Protein 2J8R (pdb70)

Secondary structure (DSSP, 8-state):
-EEEE--GGGHHHHHHHHHHHHHH-SSS---S---HHHHHHHHHHHHHHT--EEEEE-TT--EEEEEEEEESSSSGGGTTEEEEEEEE-TT-TTSSHHHHHHHHHHHHHHHTT--EEEEEEETT-HHHHHHHHHTT-EEEEEEEEEEEETTEEEEEEEEEEES-TT----/-EEEE--GGGHHHHHHHHHHHHHH-SSS---S---HHHHHHHHHHHHHHT--EEEEE-TT--EEEEEEEEESSSSGGGTTEEEEEEEE-GGGTTSSHHHHHHHHHHHHHHHTT--EEEEEEETT-HHHHHHHHTTT-EEEEEEEEEEEETTEEEEEEEEEEES-TT----

B-factor: mean 16.46, std 9.4, range [5.21, 46.69]

Organism: Pseudomonas aeruginosa (strain ATCC 15692 / DSM 22644 / CIP 104116 / JCM 14847 / LMG 12228 / 1C / PRS 101 / PAO1) (NCBI:txid208964)

Radius of gyration: 21.29 Å; Cα contacts (8 Å, |Δi|>4): 696; chains: 2; bounding box: 52×38×60 Å

Sequence (340 aa):
ASSIRDAGVADLPGILAIYNDAVGNTTAIWNETTPVDLANRQAWFDARARQGYPILVASSDAAGEVLGYASYGDWRPFEGFRGTVEHSSVYVRDDQRGKGLGVQLLQALIERRARAQGLHVMMVVAAIESGNAASIGLHRRRLGFEIISGQMPQVGQKFGRWLDLTFMQLNLDPTRSAPASIRDAGVADLPGILAIYNDAVGNTTAIWNETPVDLANRQAWFDARARQGYPILVASDAAGEVLGYASYGDWRPFEGFRGTVEHSSVYVRDDQRGKGLGVQLLQALIERARAQGLHVMMVAAIESGNAASIGLHRRLGFEISSGQMPQQVGQKFGRWLDLTFMQLNLDPTRSAP

CATH classification: 3.40.630.30

InterPro domains:
  IPR000182 GNAT domain [PF00583] (18-139)
  IPR000182 GNAT domain [PS51186] (3-166)
  IPR016181 Acyl-CoA N-acyltransferase [SSF55729] (5-169)

Structure (mmCIF, N/CA/C/O backbone):
data_2J8R
#
_entry.id   2J8R
#
_cell.length_a   47.637
_cell.length_b   57.197
_cell.length_c   125.180
_cell.angle_alpha   90.00
_cell.angle_beta   90.00
_cell.angle_gamma   90.00
#
_symmetry.space_group_name_H-M   'P 21 21 21'
#
loop_
_entity.id
_entity.type
_entity.pdbx_description
1 polymer 'ACETYLTRANSFERASE PA4866 FROM P. AERUGINOSA'
2 non-polymer GLYCEROL
3 non-polymer 'AZIDE ION'
4 non-polymer '(2S)-2-AMINO-4-(METHYLSULFONIMIDOYL)BUTANOIC ACID'
5 water water
#
loop_
_atom_site.group_PDB
_atom_site.id
_atom_site.type_symbol
_atom_site.label_atom_id
_atom_site.label_alt_id
_atom_site.label_comp_id
_atom_site.label_asym_id
_atom_site.label_entity_id
_atom_site.label_seq_id
_atom_site.pdbx_PDB_ins_code
_atom_site.Cartn_x
_atom_site.Cartn_y
_atom_site.Cartn_z
_atom_site.occupancy
_atom_site.B_iso_or_equiv
_atom_site.auth_seq_id
_atom_site.auth_comp_id
_atom_site.auth_asym_id
_atom_site.auth_atom_id
_atom_site.pdbx_PDB_model_num
ATOM 1 N N . ALA A 1 3 ? 26.025 3.473 24.054 1.00 28.27 3 ALA A N 1
ATOM 2 C CA . ALA A 1 3 ? 25.024 2.405 24.348 1.00 25.77 3 ALA A CA 1
ATOM 3 C C . ALA A 1 3 ? 23.650 2.744 23.805 1.00 24.42 3 ALA A C 1
ATOM 4 O O . ALA A 1 3 ? 23.286 3.918 23.639 1.00 24.80 3 ALA A O 1
ATOM 6 N N A SER A 1 4 ? 22.884 1.686 23.522 0.50 22.45 4 SER A N 1
ATOM 7 N N B SER A 1 4 ? 22.883 1.689 23.546 0.50 22.52 4 SER A N 1
ATOM 8 C CA A SER A 1 4 ? 21.514 1.812 23.010 0.50 21.94 4 SER A CA 1
ATOM 9 C CA B SER A 1 4 ? 21.519 1.827 23.034 0.50 22.05 4 SER A CA 1
ATOM 10 C C A SER A 1 4 ? 20.612 1.282 24.111 0.50 20.61 4 SER A C 1
ATOM 11 C C B SER A 1 4 ? 20.612 1.282 24.121 0.50 20.65 4 SER A C 1
ATOM 12 O O A SER A 1 4 ? 21.020 0.391 24.863 0.50 20.67 4 SER A O 1
ATOM 13 O O B SER A 1 4 ? 21.009 0.385 24.863 0.50 20.70 4 SER A O 1
ATOM 18 N N . ILE A 1 5 ? 19.415 1.847 24.219 1.00 19.54 5 ILE A N 1
ATOM 19 C CA . ILE A 1 5 ? 18.443 1.429 25.233 1.00 17.06 5 ILE A CA 1
ATOM 20 C C . ILE A 1 5 ? 17.326 0.620 24.584 1.00 16.45 5 ILE A C 1
ATOM 21 O O . ILE A 1 5 ? 16.721 1.073 23.620 1.00 17.64 5 ILE A O 1
ATOM 26 N N . ARG A 1 6 ? 17.053 -0.573 25.114 1.00 15.29 6 ARG A N 1
ATOM 27 C CA . ARG A 1 6 ? 15.995 -1.434 24.576 1.00 15.26 6 ARG A CA 1
ATOM 28 C C . ARG A 1 6 ? 15.374 -2.270 25.689 1.00 13.88 6 ARG A C 1
ATOM 29 O O . ARG A 1 6 ? 15.913 -2.338 26.807 1.00 13.02 6 ARG A O 1
ATOM 37 N N . ASP A 1 7 ? 14.241 -2.906 25.394 1.00 13.03 7 ASP A N 1
ATOM 38 C CA . ASP A 1 7 ? 13.583 -3.746 26.375 1.00 13.43 7 ASP A CA 1
ATOM 39 C C . ASP A 1 7 ? 14.434 -4.986 26.589 1.00 12.57 7 ASP A C 1
ATOM 40 O O . ASP A 1 7 ? 15.053 -5.492 25.652 1.00 11.40 7 ASP A O 1
ATOM 45 N N . ALA A 1 8 ? 14.463 -5.475 27.826 1.00 10.72 8 ALA A N 1
ATOM 46 C CA . ALA A 1 8 ? 15.251 -6.655 28.140 1.00 10.71 8 ALA A CA 1
ATOM 47 C C . ALA A 1 8 ? 14.558 -7.901 27.604 1.00 11.25 8 ALA A C 1
ATOM 48 O O . ALA A 1 8 ? 13.336 -7.933 27.451 1.00 10.30 8 ALA A O 1
ATOM 50 N N . GLY A 1 9 ? 15.364 -8.910 27.295 1.00 11.10 9 GLY A N 1
ATOM 51 C CA . GLY A 1 9 ? 14.851 -10.180 26.827 1.00 11.04 9 GLY A CA 1
ATOM 52 C C . GLY A 1 9 ? 15.432 -11.229 27.757 1.00 10.60 9 GLY A C 1
ATOM 53 O O . GLY A 1 9 ? 16.303 -10.918 28.572 1.00 9.41 9 GLY A O 1
ATOM 54 N N . VAL A 1 10 ? 14.957 -12.466 27.658 1.00 10.75 10 VAL A N 1
ATOM 55 C CA . VAL A 1 10 ? 15.465 -13.535 28.511 1.00 10.26 10 VAL A CA 1
ATOM 56 C C . VAL A 1 10 ? 16.991 -13.691 28.436 1.00 9.69 10 VAL A C 1
ATOM 57 O O . VAL A 1 10 ? 17.637 -13.966 29.446 1.00 10.02 10 VAL A O 1
ATOM 61 N N . ALA A 1 11 ? 17.566 -13.500 27.252 1.00 11.09 11 ALA A N 1
ATOM 62 C CA . ALA A 1 11 ? 19.014 -13.627 27.081 1.00 11.25 11 ALA A CA 1
ATOM 63 C C . ALA A 1 11 ? 19.799 -12.578 27.867 1.00 10.99 11 ALA A C 1
ATOM 64 O O . ALA A 1 11 ? 21.005 -12.728 28.078 1.00 11.79 11 ALA A O 1
ATOM 66 N N . ASP A 1 12 ? 19.122 -11.517 28.300 1.00 10.64 12 ASP A N 1
ATOM 67 C CA . ASP A 1 12 ? 19.776 -10.457 29.072 1.00 10.47 12 ASP A CA 1
ATOM 68 C C . ASP A 1 12 ? 19.813 -10.742 30.574 1.00 10.59 12 ASP A C 1
ATOM 69 O O . ASP A 1 12 ? 20.550 -10.088 31.317 1.00 9.89 12 ASP A O 1
ATOM 74 N N . LEU A 1 13 ? 19.027 -11.714 31.024 1.00 10.63 13 LEU A N 1
ATOM 75 C CA . LEU A 1 13 ? 18.962 -12.010 32.452 1.00 10.65 13 LEU A CA 1
ATOM 76 C C . LEU A 1 13 ? 20.283 -12.383 33.134 1.00 10.44 13 LEU A C 1
ATOM 77 O O . LEU A 1 13 ? 20.535 -11.951 34.259 1.00 9.91 13 LEU A O 1
ATOM 82 N N . PRO A 1 14 ? 21.141 -13.189 32.481 1.00 10.73 14 PRO A N 1
ATOM 83 C CA . PRO A 1 14 ? 22.398 -13.507 33.171 1.00 10.18 14 PRO A CA 1
ATOM 84 C C . PRO A 1 14 ? 23.211 -12.234 33.439 1.00 10.12 14 PRO A C 1
ATOM 85 O O . PRO A 1 14 ? 23.850 -12.096 34.484 1.00 9.36 14 PRO A O 1
ATOM 89 N N . GLY A 1 15 ? 23.176 -11.307 32.484 1.00 10.49 15 GLY A N 1
ATOM 90 C CA . GLY A 1 15 ? 23.905 -10.057 32.627 1.00 10.41 15 GLY A CA 1
ATOM 91 C C . GLY A 1 15 ? 23.300 -9.207 33.726 1.00 9.58 15 GLY A C 1
ATOM 92 O O . GLY A 1 15 ? 24.020 -8.605 34.530 1.00 10.39 15 GLY A O 1
ATOM 93 N N . ILE A 1 16 ? 21.970 -9.156 33.753 1.00 8.95 16 ILE A N 1
ATOM 94 C CA . ILE A 1 16 ? 21.245 -8.391 34.764 1.00 8.03 16 ILE A CA 1
ATOM 95 C C . ILE A 1 16 ? 21.491 -8.999 36.140 1.00 8.59 16 ILE A C 1
ATOM 96 O O . ILE A 1 16 ? 21.674 -8.279 37.121 1.00 9.36 16 ILE A O 1
ATOM 101 N N . LEU A 1 17 ? 21.506 -10.328 36.206 1.00 9.17 17 LEU A N 1
ATOM 102 C CA . LEU A 1 17 ? 21.748 -11.031 37.462 1.00 8.84 17 LEU A CA 1
ATOM 103 C C . LEU A 1 17 ? 23.107 -10.662 38.053 1.00 9.00 17 LEU A C 1
ATOM 104 O O . LEU A 1 17 ? 23.218 -10.412 39.251 1.00 9.87 17 LEU A O 1
ATOM 109 N N . ALA A 1 18 ? 24.139 -10.631 37.213 1.00 8.81 18 ALA A N 1
ATOM 110 C CA . ALA A 1 18 ? 25.482 -10.295 37.680 1.00 9.61 18 ALA A CA 1
ATOM 111 C C . ALA A 1 18 ? 25.528 -8.877 38.253 1.00 9.96 18 ALA A C 1
ATOM 112 O O . ALA A 1 18 ? 26.115 -8.645 39.315 1.00 10.26 18 ALA A O 1
ATOM 114 N N . ILE A 1 19 ? 24.914 -7.932 37.550 1.00 8.18 19 ILE A N 1
ATOM 115 C CA . ILE A 1 19 ? 24.899 -6.552 38.020 1.00 8.21 19 ILE A CA 1
ATOM 116 C C . ILE A 1 19 ? 24.156 -6.459 39.344 1.00 8.37 19 ILE A C 1
ATOM 117 O O . ILE A 1 19 ? 24.638 -5.830 40.295 1.00 9.71 19 ILE A O 1
ATOM 122 N N . TYR A 1 20 ? 22.991 -7.098 39.410 1.00 7.69 20 TYR A N 1
ATOM 123 C CA . TYR A 1 20 ? 22.189 -7.086 40.628 1.00 7.80 20 TYR A CA 1
ATOM 124 C C . TYR A 1 20 ? 22.972 -7.655 41.812 1.00 8.83 20 TYR A C 1
ATOM 125 O O . TYR A 1 20 ? 23.078 -7.021 42.862 1.00 9.24 20 TYR A O 1
ATOM 134 N N . ASN A 1 21 ? 23.521 -8.855 41.640 1.00 9.03 21 ASN A N 1
ATOM 135 C CA . ASN A 1 21 ? 24.273 -9.496 42.713 1.00 8.93 21 ASN A CA 1
ATOM 136 C C . ASN A 1 21 ? 25.518 -8.733 43.120 1.00 9.12 21 ASN A C 1
ATOM 137 O O . ASN A 1 21 ? 25.921 -8.773 44.283 1.00 10.18 21 ASN A O 1
ATOM 142 N N . ASP A 1 22 ? 26.138 -8.028 42.179 1.00 10.23 22 ASP A N 1
ATOM 143 C CA . ASP A 1 22 ? 27.310 -7.240 42.533 1.00 11.33 22 ASP A CA 1
ATOM 144 C C . ASP A 1 22 ? 26.863 -6.050 43.367 1.00 10.03 22 ASP A C 1
ATOM 145 O O . ASP A 1 22 ? 27.567 -5.641 44.300 1.00 11.55 22 ASP A O 1
ATOM 150 N N . ALA A 1 23 ? 25.683 -5.498 43.069 1.00 8.49 23 ALA A N 1
ATOM 151 C CA . ALA A 1 23 ? 25.202 -4.365 43.857 1.00 8.51 23 ALA A CA 1
ATOM 152 C C . ALA A 1 23 ? 24.857 -4.864 45.260 1.00 8.66 23 ALA A C 1
ATOM 153 O O . ALA A 1 23 ? 25.088 -4.180 46.258 1.00 9.52 23 ALA A O 1
ATOM 155 N N . VAL A 1 24 ? 24.314 -6.072 45.337 1.00 8.91 24 VAL A N 1
ATOM 156 C CA . VAL A 1 24 ? 23.956 -6.660 46.619 1.00 9.39 24 VAL A CA 1
ATOM 157 C C . VAL A 1 24 ? 25.187 -6.824 47.509 1.00 10.34 24 VAL A C 1
ATOM 158 O O . VAL A 1 24 ? 25.161 -6.498 48.698 1.00 10.19 24 VAL A O 1
ATOM 162 N N . GLY A 1 25 ? 26.278 -7.311 46.930 1.00 9.49 25 GLY A N 1
ATOM 163 C CA . GLY A 1 25 ? 27.465 -7.516 47.736 1.00 10.43 25 GLY A CA 1
ATOM 164 C C . GLY A 1 25 ? 28.380 -6.328 47.976 1.00 11.24 25 GLY A C 1
ATOM 165 O O . GLY A 1 25 ? 29.049 -6.269 49.010 1.00 12.16 25 GLY A O 1
ATOM 166 N N . ASN A 1 26 ? 28.393 -5.363 47.063 1.00 10.63 26 ASN A N 1
ATOM 167 C CA . ASN A 1 26 ? 29.327 -4.250 47.195 1.00 10.84 26 ASN A CA 1
ATOM 168 C C . ASN A 1 26 ? 28.803 -2.840 47.405 1.00 11.04 26 ASN A C 1
ATOM 169 O O . ASN A 1 26 ? 29.603 -1.925 47.610 1.00 11.96 26 ASN A O 1
ATOM 174 N N . THR A 1 27 ? 27.492 -2.640 47.358 1.00 9.46 27 THR A N 1
ATOM 175 C CA . THR A 1 27 ? 26.970 -1.281 47.496 1.00 9.76 27 THR A CA 1
ATOM 176 C C . THR A 1 27 ? 25.802 -1.152 48.457 1.00 9.60 27 THR A C 1
ATOM 177 O O . THR A 1 27 ? 25.319 -2.141 49.003 1.00 9.91 27 THR A O 1
ATOM 181 N N . THR A 1 28 ? 25.358 0.087 48.655 1.00 10.30 28 THR A N 1
ATOM 182 C CA . THR A 1 28 ? 24.210 0.372 49.508 1.00 10.77 28 THR A CA 1
ATOM 183 C C . THR A 1 28 ? 23.045 0.780 48.607 1.00 11.58 28 THR A C 1
ATOM 184 O O . THR A 1 28 ? 22.073 1.376 49.066 1.00 11.37 28 THR A O 1
ATOM 188 N N . ALA A 1 29 ? 23.150 0.458 47.321 1.00 11.95 29 ALA A N 1
ATOM 189 C CA . ALA A 1 29 ? 22.100 0.800 46.359 1.00 11.97 29 ALA A CA 1
ATOM 190 C C . ALA A 1 29 ? 20.859 -0.059 46.581 1.00 11.78 29 ALA A C 1
ATOM 191 O O . ALA A 1 29 ? 19.730 0.382 46.361 1.00 12.08 29 ALA A O 1
ATOM 193 N N . ILE A 1 30 ? 21.082 -1.294 47.012 1.00 10.39 30 ILE A N 1
ATOM 194 C CA . ILE A 1 30 ? 19.999 -2.226 47.279 1.00 10.62 30 ILE A CA 1
ATOM 195 C C . ILE A 1 30 ? 20.212 -2.754 48.701 1.00 9.64 30 ILE A C 1
ATOM 196 O O . ILE A 1 30 ? 21.293 -3.254 49.039 1.00 8.06 30 ILE A O 1
ATOM 201 N N . TRP A 1 31 ? 19.182 -2.633 49.537 1.00 8.79 31 TRP A N 1
ATOM 202 C CA . TRP A 1 31 ? 19.297 -3.057 50.924 1.00 9.18 31 TRP A CA 1
ATOM 203 C C . TRP A 1 31 ? 18.933 -4.510 51.183 1.00 11.11 31 TRP A C 1
ATOM 204 O O . TRP A 1 31 ? 18.023 -4.828 51.951 1.00 11.86 31 TRP A O 1
ATOM 215 N N . ASN A 1 32 ? 19.665 -5.379 50.495 1.00 11.49 32 ASN A N 1
ATOM 216 C CA . ASN A 1 32 ? 19.568 -6.828 50.623 1.00 12.77 32 ASN A CA 1
ATOM 217 C C . ASN A 1 32 ? 21.029 -7.262 50.684 1.00 12.50 32 ASN A C 1
ATOM 218 O O . ASN A 1 32 ? 21.890 -6.634 50.058 1.00 11.28 32 ASN A O 1
ATOM 223 N N . GLU A 1 33 ? 21.316 -8.318 51.434 1.00 12.12 33 GLU A N 1
ATOM 224 C CA . GLU A 1 33 ? 22.682 -8.807 51.531 1.00 14.03 33 GLU A CA 1
ATOM 225 C C . GLU A 1 33 ? 22.783 -10.240 51.017 1.00 14.64 33 GLU A C 1
ATOM 226 O O . GLU A 1 33 ? 23.854 -10.841 51.033 1.00 16.96 33 GLU A O 1
ATOM 232 N N A THR A 1 34 ? 21.659 -10.775 50.551 0.70 13.94 34 THR A N 1
ATOM 233 N N B THR A 1 34 ? 21.664 -10.788 50.559 0.30 14.68 34 THR A N 1
ATOM 234 C CA A THR A 1 34 ? 21.615 -12.135 50.025 0.70 14.27 34 THR A CA 1
ATOM 235 C CA B THR A 1 34 ? 21.650 -12.150 50.037 0.30 14.80 34 THR A CA 1
ATOM 236 C C A THR A 1 34 ? 21.479 -12.120 48.502 0.70 14.06 34 THR A C 1
ATOM 237 C C B THR A 1 34 ? 21.488 -12.127 48.518 0.30 14.57 34 THR A C 1
ATOM 238 O O A THR A 1 34 ? 20.538 -11.538 47.960 0.70 13.50 34 THR A O 1
ATOM 239 O O B THR A 1 34 ? 20.541 -11.542 47.992 0.30 14.31 34 THR A O 1
ATOM 246 N N . PRO A 1 35 ? 22.424 -12.757 47.790 1.00 14.07 35 PRO A N 1
ATOM 247 C CA . PRO A 1 35 ? 22.346 -12.783 46.327 1.00 14.59 35 PRO A CA 1
ATOM 248 C C . PRO A 1 35 ? 21.202 -13.689 45.866 1.00 13.99 35 PRO A C 1
ATOM 249 O O . PRO A 1 35 ? 20.761 -14.566 46.609 1.00 12.48 35 PRO A O 1
ATOM 253 N N . VAL A 1 36 ? 20.709 -13.456 44.651 1.00 13.71 36 VAL A N 1
ATOM 254 C CA . VAL A 1 36 ? 19.624 -14.262 44.100 1.00 13.21 36 VAL A CA 1
ATOM 255 C C . VAL A 1 36 ? 20.152 -15.095 42.934 1.00 12.93 36 VAL A C 1
ATOM 256 O O . VAL A 1 36 ? 21.313 -14.962 42.541 1.00 13.13 36 VAL A O 1
ATOM 260 N N . ASP A 1 37 ? 19.311 -15.969 42.402 1.00 13.27 37 ASP A N 1
ATOM 261 C CA . ASP A 1 37 ? 19.735 -16.792 41.280 1.00 13.24 37 ASP A CA 1
ATOM 262 C C . ASP A 1 37 ? 18.959 -16.429 40.016 1.00 13.10 37 ASP A C 1
ATOM 263 O O . ASP A 1 37 ? 18.039 -15.605 40.050 1.00 13.09 37 ASP A O 1
ATOM 268 N N . LEU A 1 38 ? 19.313 -17.072 38.908 1.00 11.77 38 LEU A N 1
ATOM 269 C CA . LEU A 1 38 ? 18.668 -16.765 37.643 1.00 11.46 38 LEU A CA 1
ATOM 270 C C . LEU A 1 38 ? 17.156 -16.955 37.680 1.00 12.23 38 LEU A C 1
ATOM 271 O O . LEU A 1 38 ? 16.416 -16.139 37.119 1.00 11.61 38 LEU A O 1
ATOM 276 N N . ALA A 1 39 ? 16.693 -18.009 38.352 1.00 11.61 39 ALA A N 1
ATOM 277 C CA . ALA A 1 39 ? 15.260 -18.277 38.443 1.00 11.75 39 ALA A CA 1
ATOM 278 C C . ALA A 1 39 ? 14.519 -17.098 39.066 1.00 11.89 39 ALA A C 1
ATOM 279 O O . ALA A 1 39 ? 13.415 -16.760 38.658 1.00 11.26 39 ALA A O 1
ATOM 281 N N . ASN A 1 40 ? 15.134 -16.484 40.068 1.00 11.95 40 ASN A N 1
ATOM 282 C CA . ASN A 1 40 ? 14.546 -15.339 40.740 1.00 11.82 40 ASN A CA 1
ATOM 283 C C . ASN A 1 40 ? 14.340 -14.221 39.718 1.00 10.90 40 ASN A C 1
ATOM 284 O O . ASN A 1 40 ? 13.279 -13.591 39.650 1.00 11.05 40 ASN A O 1
ATOM 289 N N . ARG A 1 41 ? 15.369 -13.978 38.908 1.00 10.34 41 ARG A N 1
ATOM 290 C CA . ARG A 1 41 ? 15.279 -12.939 37.909 1.00 9.38 41 ARG A CA 1
ATOM 291 C C . ARG A 1 41 ? 14.298 -13.274 36.794 1.00 10.72 41 ARG A C 1
ATOM 292 O O . ARG A 1 41 ? 13.636 -12.380 36.259 1.00 9.89 41 ARG A O 1
ATOM 300 N N . GLN A 1 42 ? 14.176 -14.559 36.449 1.00 10.80 42 GLN A N 1
ATOM 301 C CA . GLN A 1 42 ? 13.242 -14.956 35.403 1.00 10.78 42 GLN A CA 1
ATOM 302 C C . GLN A 1 42 ? 11.818 -14.699 35.898 1.00 11.16 42 GLN A C 1
ATOM 303 O O . GLN A 1 42 ? 10.954 -14.238 35.146 1.00 12.15 42 GLN A O 1
ATOM 309 N N . ALA A 1 43 ? 11.578 -14.991 37.173 1.00 11.04 43 ALA A N 1
ATOM 310 C CA . ALA A 1 43 ? 10.262 -14.779 37.770 1.00 11.25 43 ALA A CA 1
ATOM 311 C C . ALA A 1 43 ? 9.933 -13.284 37.766 1.00 11.09 43 ALA A C 1
ATOM 312 O O . ALA A 1 43 ? 8.817 -12.876 37.446 1.00 11.00 43 ALA A O 1
ATOM 314 N N . TRP A 1 44 ? 10.926 -12.479 38.130 1.00 10.52 44 TRP A N 1
ATOM 315 C CA . TRP A 1 44 ? 10.809 -11.022 38.163 1.00 10.53 44 TRP A CA 1
ATOM 316 C C . TRP A 1 44 ? 10.503 -10.501 36.752 1.00 10.62 44 TRP A C 1
ATOM 317 O O . TRP A 1 44 ? 9.646 -9.634 36.565 1.00 10.27 44 TRP A O 1
ATOM 328 N N . PHE A 1 45 ? 11.203 -11.054 35.766 1.00 10.37 45 PHE A N 1
ATOM 329 C CA . PHE A 1 45 ? 11.033 -10.681 34.364 1.00 10.88 45 PHE A CA 1
ATOM 330 C C . PHE A 1 45 ? 9.584 -10.879 33.914 1.00 11.25 45 PHE A C 1
ATOM 331 O O . PHE A 1 45 ? 8.972 -9.985 33.321 1.00 11.47 45 PHE A O 1
ATOM 339 N N . ASP A 1 46 ? 9.037 -12.058 34.198 1.00 11.09 46 ASP A N 1
ATOM 340 C CA . ASP A 1 46 ? 7.665 -12.361 33.812 1.00 11.52 46 ASP A CA 1
ATOM 341 C C . ASP A 1 46 ? 6.644 -11.571 34.622 1.00 11.31 46 ASP A C 1
ATOM 342 O O . ASP A 1 46 ? 5.605 -11.181 34.094 1.00 11.61 46 ASP A O 1
ATOM 347 N N . ALA A 1 47 ? 6.941 -11.338 35.898 1.00 10.37 47 ALA A N 1
ATOM 348 C CA . ALA A 1 47 ? 6.038 -10.584 36.764 1.00 10.97 47 ALA A CA 1
ATOM 349 C C . ALA A 1 47 ? 5.873 -9.139 36.278 1.00 10.89 47 ALA A C 1
ATOM 350 O O . ALA A 1 47 ? 4.762 -8.609 36.263 1.00 12.21 47 ALA A O 1
ATOM 352 N N . ARG A 1 48 ? 6.974 -8.509 35.876 1.00 9.76 48 ARG A N 1
ATOM 353 C CA . ARG A 1 48 ? 6.921 -7.129 35.390 1.00 11.48 48 ARG A CA 1
ATOM 354 C C . ARG A 1 48 ? 6.091 -7.036 34.118 1.00 11.82 48 ARG A C 1
ATOM 355 O O . ARG A 1 48 ? 5.273 -6.126 33.950 1.00 11.53 48 ARG A O 1
ATOM 363 N N . ALA A 1 49 ? 6.337 -7.979 33.210 1.00 11.43 49 ALA A N 1
ATOM 364 C CA . ALA A 1 49 ? 5.595 -8.002 31.947 1.00 13.33 49 ALA A CA 1
ATOM 365 C C . ALA A 1 49 ? 4.092 -8.091 32.253 1.00 14.08 49 ALA A C 1
ATOM 366 O O . ALA A 1 49 ? 3.297 -7.427 31.624 1.00 13.89 49 ALA A O 1
ATOM 368 N N . ARG A 1 50 ? 3.729 -8.945 33.185 1.00 14.54 50 ARG A N 1
ATOM 369 C CA . ARG A 1 50 ? 2.315 -9.071 33.530 1.00 17.08 50 ARG A CA 1
ATOM 370 C C . ARG A 1 50 ? 1.677 -7.764 33.974 1.00 17.61 50 ARG A C 1
ATOM 371 O O . ARG A 1 50 ? 0.497 -7.587 33.733 1.00 17.30 50 ARG A O 1
ATOM 379 N N . GLN A 1 51 ? 2.454 -6.881 34.579 1.00 17.60 51 GLN A N 1
ATOM 380 C CA . GLN A 1 51 ? 1.935 -5.624 35.027 1.00 18.12 51 GLN A CA 1
ATOM 381 C C . GLN A 1 51 ? 2.126 -4.515 34.002 1.00 17.06 51 GLN A C 1
ATOM 382 O O . GLN A 1 51 ? 1.690 -3.396 34.238 1.00 19.54 51 GLN A O 1
ATOM 388 N N . GLY A 1 52 ? 2.754 -4.829 32.878 1.00 15.59 52 GLY A N 1
ATOM 389 C CA . GLY A 1 52 ? 2.964 -3.817 31.861 1.00 14.89 52 GLY A CA 1
ATOM 390 C C . GLY A 1 52 ? 4.106 -2.887 32.230 1.00 14.17 52 GLY A C 1
ATOM 391 O O . GLY A 1 52 ? 4.262 -1.822 31.633 1.00 16.32 52 GLY A O 1
ATOM 392 N N . TYR A 1 53 ? 4.905 -3.287 33.217 1.00 11.68 53 TYR A N 1
ATOM 393 C CA . TYR A 1 53 ? 6.045 -2.490 33.659 1.00 10.45 53 TYR A CA 1
ATOM 394 C C . TYR A 1 53 ? 7.259 -2.919 32.847 1.00 10.72 53 TYR A C 1
ATOM 395 O O . TYR A 1 53 ? 7.538 -4.108 32.711 1.00 12.34 53 TYR A O 1
ATOM 404 N N . PRO A 1 54 ? 8.012 -1.950 32.315 1.00 10.90 54 PRO A N 1
ATOM 405 C CA . PRO A 1 54 ? 9.190 -2.260 31.504 1.00 9.80 54 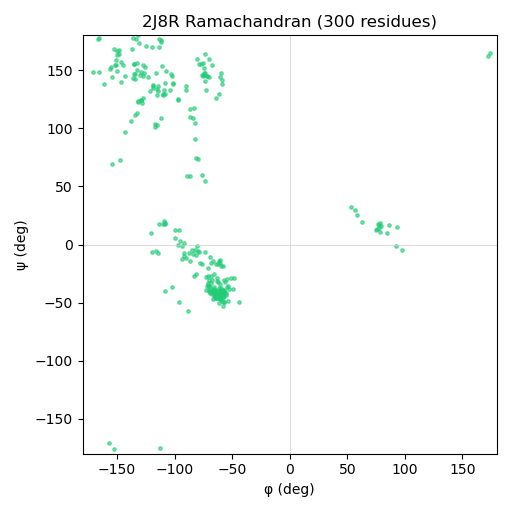PRO A CA 1
ATOM 406 C C . PRO A 1 54 ? 10.451 -2.609 32.268 1.00 9.77 54 PRO A C 1
ATOM 407 O O . PRO A 1 54 ? 10.589 -2.300 33.455 1.00 9.88 54 PRO A O 1
ATOM 411 N N . ILE A 1 55 ? 11.358 -3.279 31.565 1.00 8.85 55 ILE A N 1
ATOM 412 C CA . ILE A 1 55 ? 12.677 -3.615 32.081 1.00 8.86 55 ILE A CA 1
ATOM 413 C C . ILE A 1 55 ? 13.547 -3.224 30.895 1.00 9.46 55 ILE A C 1
ATOM 414 O O . ILE A 1 55 ? 13.471 -3.836 29.823 1.00 11.06 55 ILE A O 1
ATOM 419 N N . LEU A 1 56 ? 14.336 -2.174 31.075 1.00 9.09 56 LEU A N 1
ATOM 420 C CA . LEU A 1 56 ? 15.192 -1.676 30.011 1.00 9.17 56 LEU A CA 1
ATOM 421 C C . LEU A 1 56 ? 16.650 -1.991 30.272 1.00 10.34 56 LEU A C 1
ATOM 422 O O . LEU A 1 56 ? 17.087 -2.064 31.421 1.00 9.39 56 LEU A O 1
ATOM 427 N N . VAL A 1 57 ? 17.404 -2.183 29.197 1.00 10.04 57 VAL A N 1
ATOM 428 C CA . VAL A 1 57 ? 18.827 -2.449 29.319 1.00 11.01 57 VAL A CA 1
ATOM 429 C C . VAL A 1 57 ? 19.607 -1.520 28.403 1.00 11.51 57 VAL A C 1
ATOM 430 O O . VAL A 1 57 ? 19.131 -1.144 27.333 1.00 12.50 57 VAL A O 1
ATOM 434 N N . ALA A 1 58 ? 20.796 -1.133 28.848 1.00 10.96 58 ALA A N 1
ATOM 435 C CA . ALA A 1 58 ? 21.684 -0.300 28.049 1.00 12.62 58 ALA A CA 1
ATOM 436 C C . ALA A 1 58 ? 22.666 -1.350 27.541 1.00 13.96 58 ALA A C 1
ATOM 437 O O . ALA A 1 58 ? 23.306 -2.037 28.336 1.00 13.22 58 ALA A O 1
ATOM 439 N N A SER A 1 59 ? 22.785 -1.477 26.225 0.50 14.75 59 SER A N 1
ATOM 440 N N B SER A 1 59 ? 22.771 -1.490 26.223 0.50 14.83 59 SER A N 1
ATOM 441 C CA A SER A 1 59 ? 23.683 -2.473 25.662 0.50 16.02 59 SER A CA 1
ATOM 442 C CA B SER A 1 59 ? 23.668 -2.484 25.640 0.50 16.25 59 SER A CA 1
ATOM 443 C C A SER A 1 59 ? 24.669 -1.877 24.662 0.50 17.66 59 SER A C 1
ATOM 444 C C B SER A 1 59 ? 24.655 -1.890 24.640 0.50 17.74 59 SER A C 1
ATOM 445 O O A SER A 1 59 ? 24.438 -0.801 24.111 0.50 17.37 59 SER A O 1
ATOM 446 O O B SER A 1 59 ? 24.411 -0.830 24.065 0.50 17.40 59 SER A O 1
ATOM 451 N N . ASP A 1 60 ? 25.775 -2.579 24.444 1.00 19.09 60 ASP A N 1
ATOM 452 C CA . ASP A 1 60 ? 26.793 -2.131 23.502 1.00 21.98 60 ASP A CA 1
ATOM 453 C C . ASP A 1 60 ? 26.732 -3.017 22.258 1.00 23.05 60 ASP A C 1
ATOM 454 O O . ASP A 1 60 ? 25.870 -3.893 22.152 1.00 21.87 60 ASP A O 1
ATOM 459 N N . ALA A 1 61 ? 27.647 -2.785 21.322 1.00 24.28 61 ALA A N 1
ATOM 460 C CA . ALA A 1 61 ? 27.683 -3.546 20.078 1.00 23.50 61 ALA A CA 1
ATOM 461 C C . ALA A 1 61 ? 27.789 -5.054 20.284 1.00 23.01 61 ALA A C 1
ATOM 462 O O . ALA A 1 61 ? 27.266 -5.827 19.484 1.00 23.79 61 ALA A O 1
ATOM 464 N N . ALA A 1 62 ? 28.462 -5.473 21.350 1.00 21.79 62 ALA A N 1
ATOM 465 C CA . ALA A 1 62 ? 28.623 -6.900 21.628 1.00 21.15 62 ALA A CA 1
ATOM 466 C C . ALA A 1 62 ? 27.367 -7.498 22.261 1.00 20.89 62 ALA A C 1
ATOM 467 O O . ALA A 1 62 ? 27.277 -8.710 22.460 1.00 20.74 62 ALA A O 1
ATOM 469 N N . GLY A 1 63 ? 26.397 -6.647 22.577 1.00 19.29 63 GLY A N 1
ATOM 470 C CA . GLY A 1 63 ? 25.171 -7.128 23.182 1.00 18.33 63 GLY A CA 1
ATOM 471 C C . GLY A 1 63 ? 25.243 -7.289 24.688 1.00 17.81 63 GLY A C 1
ATOM 472 O O . GLY A 1 63 ? 24.324 -7.848 25.297 1.00 18.76 63 GLY A O 1
ATOM 473 N N . GLU A 1 64 ? 26.317 -6.794 25.292 1.00 17.40 64 GLU A N 1
ATOM 474 C CA . GLU A 1 64 ? 26.504 -6.882 26.731 1.00 18.13 64 GLU A CA 1
ATOM 475 C C . GLU A 1 64 ? 25.561 -5.939 27.474 1.00 17.42 64 GLU A C 1
ATOM 476 O O . GLU A 1 64 ? 25.281 -4.829 27.006 1.00 17.32 64 GLU A O 1
ATOM 482 N N . VAL A 1 65 ? 25.104 -6.371 28.649 1.00 14.19 65 VAL A N 1
ATOM 483 C CA . VAL A 1 65 ? 24.221 -5.556 29.478 1.00 12.71 65 VAL A CA 1
ATOM 484 C C . VAL A 1 65 ? 25.133 -4.637 30.284 1.00 11.87 65 VAL A C 1
ATOM 485 O O . VAL A 1 65 ? 25.840 -5.092 31.184 1.00 11.66 65 VAL A O 1
ATOM 489 N N . LEU A 1 66 ? 25.133 -3.349 29.945 1.00 11.86 66 LEU A N 1
ATOM 490 C CA . LEU A 1 66 ? 25.974 -2.382 30.644 1.00 11.62 66 LEU A CA 1
ATOM 491 C C . LEU A 1 66 ? 25.229 -1.743 31.801 1.00 10.92 66 LEU A C 1
ATOM 492 O O . LEU A 1 66 ? 25.822 -1.046 32.622 1.00 10.81 66 LEU A O 1
ATOM 497 N N . GLY A 1 67 ? 23.925 -1.995 31.860 1.00 9.74 67 GLY A N 1
ATOM 498 C CA . GLY A 1 67 ? 23.102 -1.457 32.927 1.00 8.40 67 GLY A CA 1
ATOM 499 C C . GLY A 1 67 ? 21.646 -1.746 32.631 1.00 8.30 67 GLY A C 1
ATOM 500 O O . GLY A 1 67 ? 21.298 -2.072 31.497 1.00 8.81 67 GLY A O 1
ATOM 501 N N . TYR A 1 68 ? 20.788 -1.653 33.640 1.00 7.83 68 TYR A N 1
ATOM 502 C CA . TYR A 1 68 ? 19.372 -1.893 33.414 1.00 7.67 68 TYR A CA 1
ATOM 503 C C . TYR A 1 68 ? 18.539 -1.033 34.352 1.00 7.74 68 TYR A C 1
ATOM 504 O O . TYR A 1 68 ? 19.053 -0.484 35.332 1.00 7.86 68 TYR A O 1
ATOM 513 N N . ALA A 1 69 ? 17.260 -0.899 34.030 1.00 7.73 69 ALA A N 1
ATOM 514 C CA . ALA A 1 69 ? 16.350 -0.096 34.835 1.00 8.02 69 ALA A CA 1
ATOM 515 C C . ALA A 1 69 ? 14.939 -0.636 34.697 1.00 8.64 69 ALA A C 1
ATOM 516 O O . ALA A 1 69 ? 14.589 -1.254 33.691 1.00 9.46 69 ALA A O 1
ATOM 518 N N . SER A 1 70 ? 14.125 -0.392 35.713 1.00 8.00 70 SER A N 1
ATOM 519 C CA . SER A 1 70 ? 12.759 -0.859 35.693 1.00 8.04 70 SER A CA 1
ATOM 520 C C . SER A 1 70 ? 12.010 -0.152 36.807 1.00 8.08 70 SER A C 1
ATOM 521 O O . SER A 1 70 ? 12.585 0.653 37.525 1.00 6.93 70 SER A O 1
ATOM 524 N N . TYR A 1 71 ? 10.714 -0.414 36.887 1.00 7.33 71 TYR A N 1
ATOM 525 C CA . TYR A 1 71 ? 9.940 0.110 37.986 1.00 7.10 71 TYR A CA 1
ATOM 526 C C . TYR A 1 71 ? 8.792 -0.828 38.294 1.00 7.84 71 TYR A C 1
ATOM 527 O O . TYR A 1 71 ? 8.496 -1.741 37.525 1.00 8.82 71 TYR A O 1
ATOM 536 N N . GLY A 1 72 ? 8.227 -0.639 39.478 1.00 8.29 72 GLY A N 1
ATOM 537 C CA . GLY A 1 72 ? 7.131 -1.475 39.922 1.00 8.36 72 GLY A CA 1
ATOM 538 C C . GLY A 1 72 ? 6.337 -0.741 40.969 1.00 9.25 72 GLY A C 1
ATOM 539 O O . GLY A 1 72 ? 6.570 0.443 41.207 1.00 8.99 72 GLY A O 1
ATOM 540 N N . ASP A 1 73 ? 5.411 -1.441 41.610 1.00 9.55 73 ASP A N 1
ATOM 541 C CA . ASP A 1 73 ? 4.585 -0.810 42.621 1.00 9.86 73 ASP A CA 1
ATOM 542 C C . ASP A 1 73 ? 5.419 -0.244 43.761 1.00 10.20 73 ASP A C 1
ATOM 543 O O . ASP A 1 73 ? 6.470 -0.788 44.116 1.00 10.50 73 ASP A O 1
ATOM 548 N N . TRP A 1 74 ? 4.942 0.856 44.332 1.00 9.24 74 TRP A N 1
ATOM 549 C CA . TRP A 1 74 ? 5.639 1.501 45.437 1.00 9.06 74 TRP A CA 1
ATOM 550 C C . TRP A 1 74 ? 5.082 1.064 46.796 1.00 9.09 74 TRP A C 1
ATOM 551 O O . TRP A 1 74 ? 5.842 0.685 47.688 1.00 11.66 74 TRP A O 1
ATOM 562 N N . ARG A 1 75 ? 3.761 1.117 46.947 1.00 7.90 75 ARG A N 1
ATOM 563 C CA . ARG A 1 75 ? 3.107 0.718 48.190 1.00 9.40 75 ARG A CA 1
ATOM 564 C C . ARG A 1 75 ? 1.900 -0.167 47.872 1.00 11.18 75 ARG A C 1
ATOM 565 O O . ARG A 1 75 ? 1.193 0.068 46.894 1.00 12.56 75 ARG A O 1
ATOM 573 N N . PRO A 1 76 ? 1.647 -1.192 48.705 1.00 13.19 76 PRO A N 1
ATOM 574 C CA . PRO A 1 76 ? 0.550 -2.156 48.555 1.00 13.46 76 PRO A CA 1
ATOM 575 C C . PRO A 1 76 ? -0.889 -1.728 48.872 1.00 14.56 76 PRO A C 1
ATOM 576 O O . PRO A 1 76 ? -1.572 -2.375 49.667 1.00 14.91 76 PRO A O 1
ATOM 580 N N . PHE A 1 77 ? -1.350 -0.651 48.247 1.00 14.17 77 PHE A N 1
ATOM 581 C CA . PHE A 1 77 ? -2.720 -0.175 48.443 1.00 13.50 77 PHE A CA 1
ATOM 582 C C . PHE A 1 77 ? -3.216 0.339 47.090 1.00 12.90 77 PHE A C 1
ATOM 583 O O . PHE A 1 77 ? -2.440 0.901 46.311 1.00 12.07 77 PHE A O 1
ATOM 591 N N . GLU A 1 78 ? -4.503 0.144 46.812 1.00 12.24 78 GLU A N 1
ATOM 592 C CA . GLU A 1 78 ? -5.102 0.582 45.549 1.00 12.46 78 GLU A CA 1
ATOM 593 C C . GLU A 1 78 ? -4.838 2.055 45.245 1.00 10.92 78 GLU A C 1
ATOM 594 O O . GLU A 1 78 ? -4.641 2.437 44.084 1.00 10.28 78 GLU A O 1
ATOM 600 N N . GLY A 1 79 ? -4.874 2.888 46.289 1.00 8.72 79 GLY A N 1
ATOM 601 C CA . GLY A 1 79 ? -4.666 4.309 46.116 1.00 8.84 79 GLY A CA 1
ATOM 602 C C . GLY A 1 79 ? -3.331 4.739 45.531 1.00 8.11 79 GLY A C 1
ATOM 603 O O . GLY A 1 79 ? -3.196 5.876 45.092 1.00 8.81 79 GLY A O 1
ATOM 604 N N . PHE A 1 80 ? -2.342 3.850 45.521 1.00 7.70 80 PHE A N 1
ATOM 605 C CA . PHE A 1 80 ? -1.032 4.201 44.983 1.00 8.28 80 PHE A CA 1
ATOM 606 C C . PHE A 1 80 ? -0.789 3.714 43.560 1.00 8.75 80 PHE A C 1
ATOM 607 O O . PHE A 1 80 ? 0.342 3.754 43.077 1.00 9.79 80 PHE A O 1
ATOM 615 N N . ARG A 1 81 ? -1.843 3.276 42.880 1.00 9.18 81 ARG A N 1
ATOM 616 C CA . ARG A 1 81 ? -1.687 2.752 41.527 1.00 10.32 81 ARG A CA 1
ATOM 617 C C . ARG A 1 81 ? -1.150 3.725 40.479 1.00 9.45 81 ARG A C 1
ATOM 618 O O . ARG A 1 81 ? -0.739 3.304 39.399 1.00 12.21 81 ARG A O 1
ATOM 626 N N . GLY A 1 82 ? -1.142 5.016 40.789 1.00 8.88 82 GLY A N 1
ATOM 627 C CA . GLY A 1 82 ? -0.617 5.984 39.844 1.00 7.84 82 GLY A CA 1
ATOM 628 C C . GLY A 1 82 ? 0.836 6.289 40.163 1.00 7.79 82 GLY A C 1
ATOM 629 O O . GLY A 1 82 ? 1.467 7.121 39.515 1.00 8.47 82 GLY A O 1
ATOM 630 N N . THR A 1 83 ? 1.372 5.599 41.167 1.00 8.25 83 THR A N 1
ATOM 631 C CA . THR A 1 83 ? 2.752 5.808 41.598 1.00 7.57 83 THR A CA 1
ATOM 632 C C . THR A 1 83 ? 3.602 4.541 41.510 1.00 7.63 83 THR A C 1
ATOM 633 O O . THR A 1 83 ? 3.189 3.471 41.962 1.00 8.78 83 THR A O 1
ATOM 637 N N . VAL A 1 84 ? 4.784 4.663 40.916 1.00 7.33 84 VAL A N 1
ATOM 638 C CA . VAL A 1 84 ? 5.695 3.528 40.815 1.00 7.44 84 VAL A CA 1
ATOM 639 C C . VAL A 1 84 ? 7.064 3.884 41.380 1.00 7.64 84 VAL A C 1
ATOM 640 O O . VAL A 1 84 ? 7.456 5.055 41.399 1.00 7.69 84 VAL A O 1
ATOM 644 N N . GLU A 1 85 ? 7.777 2.871 41.862 1.00 6.92 85 GLU A N 1
ATOM 645 C CA . GLU A 1 85 ? 9.117 3.078 42.389 1.00 7.10 85 GLU A CA 1
ATOM 646 C C . GLU A 1 85 ? 10.068 2.457 41.385 1.00 7.81 85 GLU A C 1
ATOM 647 O O . GLU A 1 85 ? 9.889 1.306 40.983 1.00 7.05 85 GLU A O 1
ATOM 653 N N . HIS A 1 86 ? 11.082 3.206 40.981 1.00 7.71 86 HIS A N 1
ATOM 654 C CA . HIS A 1 86 ? 12.014 2.677 40.001 1.00 10.42 86 HIS A CA 1
ATOM 655 C C . HIS A 1 86 ? 13.367 2.272 40.564 1.00 11.48 86 HIS A C 1
ATOM 656 O O . HIS A 1 86 ? 13.712 2.595 41.701 1.00 11.99 86 HIS A O 1
ATOM 663 N N A SER A 1 87 ? 14.133 1.557 39.748 0.50 10.86 87 SER A N 1
ATOM 664 N N B SER A 1 87 ? 14.115 1.541 39.745 0.50 11.13 87 SER A N 1
ATOM 665 C CA A SER A 1 87 ? 15.470 1.114 40.122 0.50 11.50 87 SER A CA 1
ATOM 666 C CA B SER A 1 87 ? 15.444 1.060 40.085 0.50 12.20 87 SER A CA 1
ATOM 667 C C A SER A 1 87 ? 16.326 1.249 38.870 0.50 11.61 87 SER A C 1
ATOM 668 C C B SER A 1 87 ? 16.317 1.267 38.851 0.50 11.83 87 SER A C 1
ATOM 669 O O A SER A 1 87 ? 15.850 0.997 37.759 0.50 11.50 87 SER A O 1
ATOM 670 O O B SER A 1 87 ? 15.849 1.079 37.726 0.50 11.39 87 SER A O 1
ATOM 675 N N . VAL A 1 88 ? 17.570 1.660 39.052 1.00 11.48 88 VAL A N 1
ATOM 676 C CA . VAL A 1 88 ? 18.494 1.848 37.939 1.00 10.93 88 VAL A CA 1
ATOM 677 C C . VAL A 1 88 ? 19.850 1.341 38.400 1.00 11.86 88 VAL A C 1
ATOM 678 O O . VAL A 1 88 ? 20.365 1.774 39.432 1.00 12.42 88 VAL A O 1
ATOM 682 N N . TYR A 1 89 ? 20.421 0.414 37.643 1.00 11.21 89 TYR A N 1
ATOM 683 C CA . TYR A 1 89 ? 21.722 -0.148 37.979 1.00 11.31 89 TYR A CA 1
ATOM 684 C C . TYR A 1 89 ? 22.655 -0.082 36.784 1.00 11.81 89 TYR A C 1
ATOM 685 O O . TYR A 1 89 ? 22.328 -0.584 35.712 1.00 12.20 89 TYR A O 1
ATOM 694 N N . VAL A 1 90 ? 23.813 0.539 36.967 1.00 9.99 90 VAL A N 1
ATOM 695 C CA . VAL A 1 90 ? 24.794 0.632 35.895 1.00 10.91 90 VAL A CA 1
ATOM 696 C C . VAL A 1 90 ? 25.954 -0.289 36.259 1.00 11.67 90 VAL A C 1
ATOM 697 O O . VAL A 1 90 ? 26.359 -0.341 37.420 1.00 11.59 90 VAL A O 1
ATOM 701 N N . ARG A 1 91 ? 26.484 -1.021 35.283 1.00 12.65 91 ARG A N 1
ATOM 702 C CA . ARG A 1 91 ? 27.588 -1.927 35.572 1.00 15.47 91 ARG A CA 1
ATOM 703 C C . ARG A 1 91 ? 28.739 -1.110 36.148 1.00 17.53 91 ARG A C 1
ATOM 704 O O . ARG A 1 91 ? 28.992 0.025 35.718 1.00 16.39 91 ARG A O 1
ATOM 712 N N . ASP A 1 92 ? 29.427 -1.684 37.128 1.00 19.60 92 ASP A N 1
ATOM 713 C CA . ASP A 1 92 ? 30.481 -0.954 37.817 1.00 23.45 92 ASP A CA 1
ATOM 714 C C . ASP A 1 92 ? 31.686 -0.409 37.040 1.00 23.70 92 ASP A C 1
ATOM 715 O O . ASP A 1 92 ? 32.337 0.514 37.521 1.00 25.99 92 ASP A O 1
ATOM 720 N N . ASP A 1 93 ? 31.934 -0.924 35.847 1.00 22.33 93 ASP A N 1
ATOM 721 C CA . ASP A 1 93 ? 33.043 -0.454 35.032 1.00 22.81 93 ASP A CA 1
ATOM 722 C C . ASP A 1 93 ? 32.542 0.575 34.022 1.00 23.35 93 ASP A C 1
ATOM 723 O O . ASP A 1 93 ? 33.330 1.135 33.277 1.00 22.87 93 ASP A O 1
ATOM 728 N N . GLN A 1 94 ? 31.252 0.844 34.039 1.00 23.96 94 GLN A N 1
ATOM 729 C CA . GLN A 1 94 ? 30.661 1.775 33.083 1.00 25.78 94 GLN A CA 1
ATOM 730 C C . GLN A 1 94 ? 30.189 3.107 33.644 1.00 27.16 94 GLN A C 1
ATOM 731 O O . GLN A 1 94 ? 29.381 3.802 33.033 1.00 28.03 94 GLN A O 1
ATOM 737 N N . ARG A 1 95 ? 30.707 3.469 34.790 1.00 28.25 95 ARG A N 1
ATOM 738 C CA . ARG A 1 95 ? 30.299 4.723 35.384 1.00 29.13 95 ARG A CA 1
ATOM 739 C C . ARG A 1 95 ? 30.987 5.912 34.693 1.00 28.35 95 ARG A C 1
ATOM 740 O O . ARG A 1 95 ? 32.014 5.755 34.046 1.00 27.89 95 ARG A O 1
ATOM 748 N N . GLY A 1 96 ? 30.348 7.074 34.775 1.00 27.23 96 GLY A N 1
ATOM 749 C CA . GLY A 1 96 ? 30.891 8.261 34.136 1.00 24.51 96 GLY A CA 1
ATOM 750 C C . GLY A 1 96 ? 30.633 8.288 32.632 1.00 22.82 96 GLY A C 1
ATOM 751 O O . GLY A 1 96 ? 31.194 9.125 31.942 1.00 24.64 96 GLY A O 1
ATOM 752 N N . LYS A 1 97 ? 29.789 7.386 32.134 1.00 20.17 97 LYS A N 1
ATOM 753 C CA . LYS A 1 97 ? 29.489 7.335 30.711 1.00 17.35 97 LYS A CA 1
ATOM 754 C C . LYS A 1 97 ? 28.034 7.694 30.429 1.00 15.13 97 LYS A C 1
ATOM 755 O O . LYS A 1 97 ? 27.516 7.403 29.350 1.00 13.91 97 LYS A O 1
ATOM 761 N N . GLY A 1 98 ? 27.397 8.327 31.411 1.00 13.62 98 GLY A N 1
ATOM 762 C CA . GLY A 1 98 ? 26.022 8.781 31.270 1.00 12.90 98 GLY A CA 1
ATOM 763 C C . GLY A 1 98 ? 24.953 7.728 31.048 1.00 11.87 98 GLY A C 1
ATOM 764 O O . GLY A 1 98 ? 23.868 8.052 30.579 1.00 11.68 98 GLY A O 1
ATOM 765 N N . LEU A 1 99 ? 25.240 6.473 31.384 1.00 11.41 99 LEU A N 1
ATOM 766 C CA . LEU A 1 99 ? 24.260 5.405 31.189 1.00 10.37 99 LEU A CA 1
ATOM 767 C C . LEU A 1 99 ? 23.081 5.506 32.154 1.00 10.26 99 LEU A C 1
ATOM 768 O O . LEU A 1 99 ? 21.963 5.104 31.822 1.00 10.82 99 LEU A O 1
ATOM 773 N N . GLY A 1 100 ? 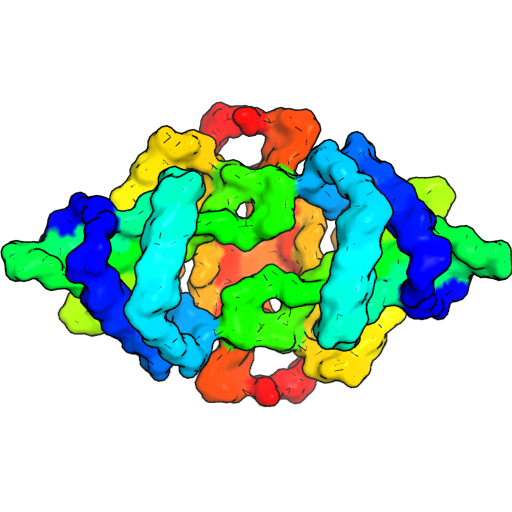23.328 6.035 33.348 1.00 10.37 100 GLY A N 1
ATOM 774 C CA . GLY A 1 100 ? 22.254 6.186 34.314 1.00 10.44 100 GLY A CA 1
ATOM 775 C C . GLY A 1 100 ? 21.226 7.188 33.817 1.00 9.90 100 GLY A C 1
ATOM 776 O O . GLY A 1 100 ? 20.020 6.961 33.896 1.00 10.24 100 GLY A O 1
ATOM 777 N N . VAL A 1 101 ? 21.711 8.307 33.295 1.00 10.26 101 VAL A N 1
ATOM 778 C CA . VAL A 1 101 ? 20.830 9.342 32.777 1.00 11.27 101 VAL A CA 1
ATOM 779 C C . VAL A 1 101 ? 20.043 8.788 31.590 1.00 10.92 101 VAL A C 1
ATOM 780 O O . VAL A 1 101 ? 18.838 8.998 31.471 1.00 11.06 101 VAL A O 1
ATOM 784 N N . GLN A 1 102 ? 20.737 8.066 30.717 1.00 10.64 102 GLN A N 1
ATOM 785 C CA . GLN A 1 102 ? 20.114 7.486 29.531 1.00 11.77 102 GLN A CA 1
ATOM 786 C C . GLN A 1 102 ? 18.976 6.541 29.913 1.00 10.52 102 GLN A C 1
ATOM 787 O O . GLN A 1 102 ? 17.875 6.621 29.366 1.00 11.59 102 GLN A O 1
ATOM 793 N N . LEU A 1 103 ? 19.251 5.642 30.852 1.00 9.59 103 LEU A N 1
ATOM 794 C CA . LEU A 1 103 ? 18.252 4.681 31.312 1.00 9.24 103 LEU A CA 1
ATOM 795 C C . LEU A 1 103 ? 17.075 5.347 32.007 1.00 9.93 103 LEU A C 1
ATOM 796 O O . LEU A 1 103 ? 15.919 5.009 31.746 1.00 9.42 103 LEU A O 1
ATOM 801 N N . LEU A 1 104 ? 17.363 6.295 32.893 1.00 9.86 104 LEU A N 1
ATOM 802 C CA . LEU A 1 104 ? 16.300 6.977 33.623 1.00 11.49 104 LEU A CA 1
ATOM 803 C C . LEU A 1 104 ? 15.404 7.804 32.695 1.00 10.83 104 LEU A C 1
ATOM 804 O O . LEU A 1 104 ? 14.181 7.800 32.839 1.00 10.64 104 LEU A O 1
ATOM 809 N N . GLN A 1 105 ? 16.006 8.502 31.736 1.00 11.43 105 GLN A N 1
ATOM 810 C CA . GLN A 1 105 ? 15.223 9.304 30.799 1.00 12.27 105 GLN A CA 1
ATOM 811 C C . GLN A 1 105 ? 14.279 8.413 30.000 1.00 11.29 105 GLN A C 1
ATOM 812 O O . GLN A 1 105 ? 13.126 8.772 29.759 1.00 11.83 105 GLN A O 1
ATOM 818 N N . ALA A 1 106 ? 14.768 7.241 29.602 1.00 11.18 106 ALA A N 1
ATOM 819 C CA . ALA A 1 106 ? 13.957 6.294 28.844 1.00 10.48 106 ALA A CA 1
ATOM 820 C C . ALA A 1 106 ? 12.832 5.733 29.714 1.00 10.78 106 ALA A C 1
ATOM 821 O O . ALA A 1 106 ? 11.698 5.556 29.255 1.00 10.71 106 ALA A O 1
ATOM 823 N N . LEU A 1 107 ? 13.152 5.455 30.973 1.00 9.76 107 LEU A N 1
ATOM 824 C CA . LEU A 1 107 ? 12.174 4.907 31.905 1.00 9.65 107 LEU A CA 1
ATOM 825 C C . LEU A 1 107 ? 11.059 5.930 32.160 1.00 9.19 107 LEU A C 1
ATOM 826 O O . LEU A 1 107 ? 9.885 5.574 32.241 1.00 8.77 107 LEU A O 1
ATOM 831 N N . ILE A 1 108 ? 11.431 7.204 32.277 1.00 9.96 108 ILE A N 1
ATOM 832 C CA . ILE A 1 108 ? 10.465 8.270 32.509 1.00 9.14 108 ILE A CA 1
ATOM 833 C C . ILE A 1 108 ? 9.463 8.364 31.366 1.00 10.53 108 ILE A C 1
ATOM 834 O O . ILE A 1 108 ? 8.247 8.534 31.587 1.00 10.64 108 ILE A O 1
ATOM 839 N N . GLU A 1 109 ? 9.958 8.251 30.130 1.00 11.44 109 GLU A N 1
ATOM 840 C CA . GLU A 1 109 ? 9.082 8.315 28.981 1.00 13.51 109 GLU A CA 1
ATOM 841 C C . GLU A 1 109 ? 8.103 7.149 28.953 1.00 11.80 109 GLU A C 1
ATOM 842 O O . GLU A 1 109 ? 6.934 7.317 28.591 1.00 12.76 109 GLU A O 1
ATOM 848 N N A ARG A 1 110 ? 8.568 5.964 29.354 0.50 11.43 110 ARG A N 1
ATOM 849 N N B ARG A 1 110 ? 8.577 5.972 29.351 0.50 11.42 110 ARG A N 1
ATOM 850 C CA A ARG A 1 110 ? 7.705 4.788 29.382 0.50 11.11 110 ARG A CA 1
ATOM 851 C CA B ARG A 1 110 ? 7.722 4.797 29.377 0.50 11.04 110 ARG A CA 1
ATOM 852 C C A ARG A 1 110 ? 6.626 4.973 30.438 0.50 10.46 110 ARG A C 1
ATOM 853 C C B ARG A 1 110 ? 6.638 4.965 30.437 0.50 10.45 110 ARG A C 1
ATOM 854 O O A ARG A 1 110 ? 5.458 4.673 30.202 0.50 10.06 110 ARG A O 1
ATOM 855 O O B ARG A 1 110 ? 5.470 4.667 30.191 0.50 10.05 110 ARG A O 1
ATOM 870 N N . ALA A 1 111 ? 7.024 5.460 31.609 1.00 9.31 111 ALA A N 1
ATOM 871 C CA . ALA A 1 111 ? 6.078 5.669 32.704 1.00 9.33 111 ALA A CA 1
ATOM 872 C C . ALA A 1 111 ? 5.000 6.678 32.327 1.00 10.26 111 ALA A C 1
ATOM 873 O O . ALA A 1 111 ? 3.820 6.483 32.624 1.00 10.34 111 ALA A O 1
ATOM 875 N N . ARG A 1 112 ? 5.408 7.755 31.664 1.00 10.73 112 ARG A N 1
ATOM 876 C CA . ARG A 1 112 ? 4.465 8.786 31.261 1.00 12.72 112 ARG A CA 1
ATOM 877 C C . ARG A 1 112 ? 3.495 8.229 30.221 1.00 13.17 112 ARG A C 1
ATOM 878 O O . ARG A 1 112 ? 2.297 8.512 30.261 1.00 13.63 112 ARG A O 1
ATOM 886 N N . ALA A 1 113 ? 4.016 7.419 29.304 1.00 13.09 113 ALA A N 1
ATOM 887 C CA . ALA A 1 113 ? 3.200 6.817 28.259 1.00 14.71 113 ALA A CA 1
ATOM 888 C C . ALA A 1 113 ? 2.210 5.782 28.808 1.00 15.12 113 ALA A C 1
ATOM 889 O O . ALA A 1 113 ? 1.159 5.548 28.208 1.00 16.31 113 ALA A O 1
ATOM 891 N N . GLN A 1 114 ? 2.546 5.163 29.939 1.00 14.71 114 GLN A N 1
ATOM 892 C CA . GLN A 1 114 ? 1.680 4.158 30.558 1.00 14.90 114 GLN A CA 1
ATOM 893 C C . GLN A 1 114 ? 0.553 4.837 31.336 1.00 14.29 114 GLN A C 1
ATOM 894 O O . GLN A 1 114 ? -0.356 4.176 31.837 1.00 16.74 114 GLN A O 1
ATOM 900 N N . GLY A 1 115 ? 0.611 6.163 31.424 1.00 13.30 115 GLY A N 1
ATOM 901 C CA . GLY A 1 115 ? -0.417 6.908 32.132 1.00 11.86 115 GLY A CA 1
ATOM 902 C C . GLY A 1 115 ? -0.195 7.041 33.630 1.00 11.64 115 GLY A C 1
ATOM 903 O O . GLY A 1 115 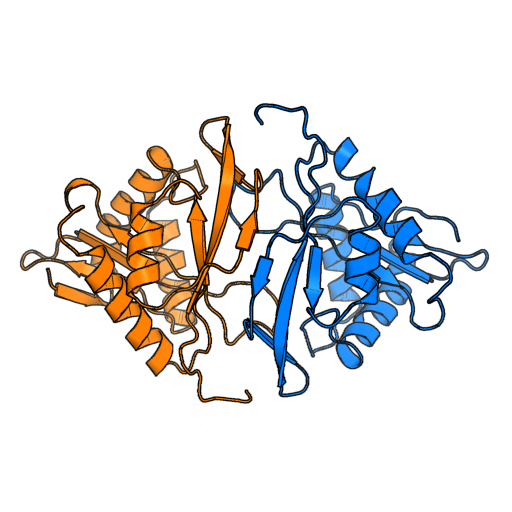? -1.124 7.363 34.369 1.00 12.33 115 GLY A O 1
ATOM 904 N N . LEU A 1 116 ? 1.031 6.791 34.081 1.00 10.29 116 LEU A N 1
ATOM 905 C CA . LEU A 1 116 ? 1.362 6.894 35.498 1.00 9.56 116 LEU A CA 1
ATOM 906 C C . LEU A 1 116 ? 1.485 8.359 35.907 1.00 9.88 116 LEU A C 1
ATOM 907 O O . LEU A 1 116 ? 1.750 9.226 35.071 1.00 9.66 116 LEU A O 1
ATOM 912 N N . HIS A 1 117 ? 1.302 8.633 37.195 1.00 8.67 117 HIS A N 1
ATOM 913 C CA . HIS A 1 117 ? 1.338 10.005 37.6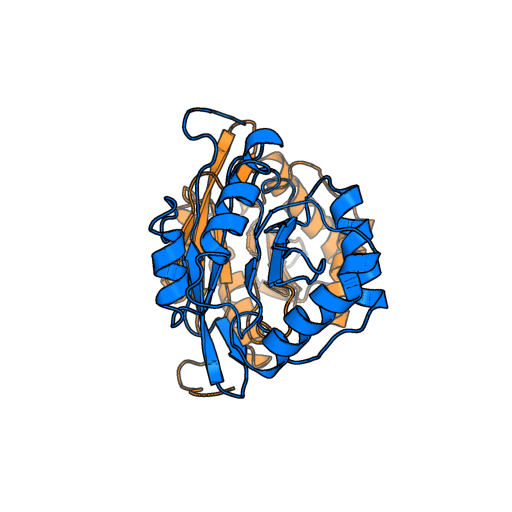80 1.00 8.29 117 HIS A CA 1
ATOM 914 C C . HIS A 1 117 ? 2.629 10.414 38.378 1.00 8.09 117 HIS A C 1
ATOM 915 O O . HIS A 1 117 ? 3.083 11.548 38.220 1.00 8.34 117 HIS A O 1
ATOM 922 N N . VAL A 1 118 ? 3.230 9.500 39.137 1.00 7.57 118 VAL A N 1
ATOM 923 C CA . VAL A 1 118 ? 4.452 9.826 39.863 1.00 6.55 118 VAL A CA 1
ATOM 924 C C . VAL A 1 118 ? 5.473 8.698 39.916 1.00 6.35 118 VAL A C 1
ATOM 925 O O . VAL A 1 118 ? 5.110 7.530 40.082 1.00 6.81 118 VAL A O 1
ATOM 929 N N A MET A 1 119 ? 6.747 9.048 39.746 0.70 5.56 119 MET A N 1
ATOM 930 N N B MET A 1 119 ? 6.747 9.053 39.779 0.30 6.62 119 MET A N 1
ATOM 931 C CA A MET A 1 119 ? 7.823 8.069 39.838 0.70 5.88 119 MET A CA 1
ATOM 932 C CA B MET A 1 119 ? 7.835 8.089 39.863 0.30 6.91 119 MET A CA 1
ATOM 933 C C A MET A 1 119 ? 8.624 8.408 41.097 0.70 6.36 119 MET A C 1
ATOM 934 C C B MET A 1 119 ? 8.627 8.429 41.116 0.30 7.64 119 MET A C 1
ATOM 935 O O A MET A 1 119 ? 9.002 9.564 41.307 0.70 6.95 119 MET A O 1
ATOM 936 O O B MET A 1 119 ? 8.999 9.586 41.327 0.30 7.93 119 MET A O 1
ATOM 945 N N A VAL A 1 120 ? 8.863 7.401 41.930 0.90 5.44 120 VAL A N 1
ATOM 946 N N B VAL A 1 120 ? 8.877 7.427 41.948 0.10 7.54 120 VAL A N 1
ATOM 947 C CA A VAL A 1 120 ? 9.602 7.569 43.176 0.90 5.21 120 VAL A CA 1
ATOM 948 C CA B VAL A 1 120 ? 9.631 7.639 43.172 0.10 7.47 120 VAL A CA 1
ATOM 949 C C A VAL A 1 120 ? 10.958 6.864 43.143 0.90 6.94 120 VAL A C 1
ATOM 950 C C B VAL A 1 120 ? 10.955 6.892 43.131 0.10 7.34 120 VAL A C 1
ATOM 951 O O A VAL A 1 120 ? 11.067 5.745 42.638 0.90 8.34 120 VAL A O 1
ATOM 952 O O B VAL A 1 120 ? 11.045 5.783 42.607 0.10 7.55 120 VAL A O 1
ATOM 959 N N . ALA A 1 121 ? 11.982 7.520 43.684 1.00 6.67 121 ALA A N 1
ATOM 960 C CA . ALA A 1 121 ? 13.315 6.938 43.752 1.00 6.68 121 ALA A CA 1
ATOM 961 C C . ALA A 1 121 ? 13.597 6.761 45.243 1.00 7.26 121 ALA A C 1
ATOM 962 O O . ALA A 1 121 ? 13.269 7.634 46.048 1.00 7.59 121 ALA A O 1
ATOM 964 N N . ALA A 1 122 ? 14.179 5.623 45.606 1.00 7.53 122 ALA A N 1
ATOM 965 C CA . ALA A 1 122 ? 14.528 5.325 46.991 1.00 7.35 122 ALA A CA 1
ATOM 966 C C . ALA A 1 122 ? 16.047 5.211 46.972 1.00 8.03 122 ALA A C 1
ATOM 967 O O . ALA A 1 122 ? 16.595 4.199 46.530 1.00 8.88 122 ALA A O 1
ATOM 969 N N . ILE A 1 123 ? 16.715 6.253 47.462 1.00 7.37 123 ILE A N 1
ATOM 970 C CA . ILE A 1 123 ? 18.174 6.341 47.444 1.00 7.12 123 ILE A CA 1
ATOM 971 C C . ILE A 1 123 ? 18.821 6.427 48.832 1.00 7.00 123 ILE A C 1
ATOM 972 O O . ILE A 1 123 ? 18.338 7.151 49.701 1.00 6.24 123 ILE A O 1
ATOM 977 N N . GLU A 1 124 ? 19.911 5.693 49.041 1.00 6.69 124 GLU A N 1
ATOM 978 C CA . GLU A 1 124 ? 20.608 5.776 50.322 1.00 7.46 124 GLU A CA 1
ATOM 979 C C . GLU A 1 124 ? 21.110 7.229 50.379 1.00 7.46 124 GLU A C 1
ATOM 980 O O . GLU A 1 124 ? 21.773 7.707 49.459 1.00 8.07 124 GLU A O 1
ATOM 986 N N . SER A 1 125 ? 20.777 7.925 51.459 1.00 7.42 125 SER A N 1
ATOM 987 C CA . SER A 1 125 ? 21.098 9.340 51.608 1.00 7.05 125 SER A CA 1
ATOM 988 C C . SER A 1 125 ? 22.519 9.819 51.311 1.00 7.54 125 SER A C 1
ATOM 989 O O . SER A 1 125 ? 22.707 10.971 50.910 1.00 8.42 125 SER A O 1
ATOM 992 N N . GLY A 1 126 ? 23.508 8.954 51.496 1.00 7.63 126 GLY A N 1
ATOM 993 C CA . GLY A 1 126 ? 24.884 9.348 51.240 1.00 8.83 126 GLY A CA 1
ATOM 994 C C . GLY A 1 126 ? 25.291 9.274 49.778 1.00 11.01 126 GLY A C 1
ATOM 995 O O . GLY A 1 126 ? 26.399 9.670 49.417 1.00 11.56 126 GLY A O 1
ATOM 996 N N . ASN A 1 127 ? 24.400 8.772 48.927 1.00 10.22 127 ASN A N 1
ATOM 997 C CA . ASN A 1 127 ? 24.702 8.648 47.503 1.00 10.44 127 ASN A CA 1
ATOM 998 C C . ASN A 1 127 ? 24.484 9.987 46.796 1.00 11.62 127 ASN A C 1
ATOM 999 O O . ASN A 1 127 ? 23.503 10.171 46.065 1.00 11.40 127 ASN A O 1
ATOM 1004 N N . ALA A 1 128 ? 25.408 10.920 47.018 1.00 11.93 128 ALA A N 1
ATOM 1005 C CA . ALA A 1 128 ? 25.324 12.250 46.429 1.00 11.92 128 ALA A CA 1
ATOM 1006 C C . ALA A 1 128 ? 25.198 12.221 44.908 1.00 11.65 128 ALA A C 1
ATOM 1007 O O . ALA A 1 128 ? 24.416 12.979 44.335 1.00 12.71 128 ALA A O 1
ATOM 1009 N N . ALA A 1 129 ? 25.965 11.350 44.259 1.00 12.27 129 ALA A N 1
ATOM 1010 C CA . ALA A 1 129 ? 25.936 11.243 42.800 1.00 13.15 129 ALA A CA 1
ATOM 1011 C C . ALA A 1 129 ? 24.541 10.935 42.273 1.00 13.83 129 ALA A C 1
ATOM 1012 O O . ALA A 1 129 ? 24.054 11.604 41.356 1.00 14.14 129 ALA A O 1
ATOM 1014 N N . SER A 1 130 ? 23.899 9.924 42.853 1.00 12.72 130 SER A N 1
ATOM 1015 C CA . SER A 1 130 ? 22.558 9.535 42.427 1.00 11.94 130 SER A CA 1
ATOM 1016 C C . SER A 1 130 ? 21.521 10.627 42.701 1.00 11.55 130 SER A C 1
ATOM 1017 O O . SER A 1 130 ? 20.660 10.900 41.864 1.00 10.03 130 SER A O 1
ATOM 1020 N N . ILE A 1 131 ? 21.598 11.250 43.874 1.00 10.22 131 ILE A N 1
ATOM 1021 C CA . ILE A 1 131 ? 20.654 12.308 44.209 1.00 11.09 131 ILE A CA 1
ATOM 1022 C C . ILE A 1 131 ? 20.815 13.467 43.221 1.00 11.61 131 ILE A C 1
ATOM 1023 O O . ILE A 1 131 ? 19.831 14.031 42.749 1.00 11.06 131 ILE A O 1
ATOM 1028 N N . GLY A 1 132 ? 22.058 13.806 42.893 1.00 12.05 132 GLY A N 1
ATOM 1029 C CA . GLY A 1 132 ? 22.295 14.887 41.950 1.00 12.64 132 GLY A CA 1
ATOM 1030 C C . GLY A 1 132 ? 21.761 14.568 40.562 1.00 13.57 132 GLY A C 1
ATOM 1031 O O . GLY A 1 132 ? 21.209 15.440 39.888 1.00 14.54 132 GLY A O 1
ATOM 1032 N N . LEU A 1 133 ? 21.925 13.317 40.136 1.00 13.38 133 LEU A N 1
ATOM 1033 C CA . LEU A 1 133 ? 21.453 12.877 38.829 1.00 13.69 133 LEU A CA 1
ATOM 1034 C C . LEU A 1 133 ? 19.938 13.031 38.757 1.00 12.47 133 LEU A C 1
ATOM 1035 O O . LEU A 1 133 ? 19.402 13.524 37.764 1.00 13.44 133 LEU A O 1
ATOM 1040 N N . HIS A 1 134 ? 19.250 12.614 39.814 1.00 10.61 134 HIS A N 1
ATOM 1041 C CA . HIS A 1 134 ? 17.797 12.722 39.856 1.00 10.08 134 HIS A CA 1
ATOM 1042 C C . HIS A 1 134 ? 17.341 14.179 39.904 1.00 9.07 134 HIS A C 1
ATOM 1043 O O . HIS A 1 134 ? 16.355 14.538 39.269 1.00 10.00 134 HIS A O 1
ATOM 1050 N N . ARG A 1 135 ? 18.059 15.010 40.655 1.00 10.70 135 ARG A N 1
ATOM 1051 C CA . ARG A 1 135 ? 17.715 16.424 40.752 1.00 13.11 135 ARG A CA 1
ATOM 1052 C C . ARG A 1 135 ? 17.756 17.047 39.375 1.00 13.57 135 ARG A C 1
ATOM 1053 O O . ARG A 1 135 ? 16.908 17.861 39.015 1.00 14.64 135 ARG A O 1
ATOM 1061 N N A ARG A 1 136 ? 18.732 16.650 38.578 0.50 13.88 136 ARG A N 1
ATOM 1062 N N B ARG A 1 136 ? 18.774 16.672 38.601 0.50 13.82 136 ARG A N 1
ATOM 1063 C CA A ARG A 1 136 ? 18.844 17.212 37.255 0.50 14.27 136 ARG A CA 1
ATOM 1064 C CA B ARG A 1 136 ? 18.939 17.185 37.255 0.50 14.24 136 ARG A CA 1
ATOM 1065 C C A ARG A 1 136 ? 17.775 16.728 36.307 0.50 14.42 136 ARG A C 1
ATOM 1066 C C B ARG A 1 136 ? 17.822 16.715 36.310 0.50 14.37 136 ARG A C 1
ATOM 1067 O O A ARG A 1 136 ? 17.528 17.347 35.281 0.50 15.56 136 ARG A O 1
ATOM 1068 O O B ARG A 1 136 ? 17.578 17.330 35.270 0.50 15.54 136 ARG A O 1
ATOM 1083 N N . LEU A 1 137 ? 17.143 15.609 36.647 1.00 14.27 137 LEU A N 1
ATOM 1084 C CA . LEU A 1 137 ? 16.076 15.114 35.799 1.00 14.67 137 LEU A CA 1
ATOM 1085 C C . LEU A 1 137 ? 14.712 15.577 36.298 1.00 14.27 137 LEU A C 1
ATOM 1086 O O . LEU A 1 137 ? 13.684 15.052 35.884 1.00 17.03 137 LEU A O 1
ATOM 1091 N N . GLY A 1 138 ? 14.714 16.563 37.190 1.00 13.33 138 GLY A N 1
ATOM 1092 C CA . GLY A 1 138 ? 13.468 17.109 37.704 1.00 12.21 138 GLY A CA 1
ATOM 1093 C C . GLY A 1 138 ? 12.916 16.511 38.985 1.00 10.69 138 GLY A C 1
ATOM 1094 O O . GLY A 1 138 ? 11.866 16.949 39.464 1.00 9.89 138 GLY A O 1
ATOM 1095 N N . PHE A 1 139 ? 13.596 15.511 39.538 1.00 9.56 139 PHE A N 1
ATOM 1096 C CA . PHE A 1 139 ? 13.133 14.885 40.775 1.00 8.62 139 PHE A CA 1
ATOM 1097 C C . PHE A 1 139 ? 13.382 15.809 41.961 1.00 9.78 139 PHE A C 1
ATOM 1098 O O . PHE A 1 139 ? 14.413 16.466 42.045 1.00 10.59 139 PHE A O 1
ATOM 1106 N N . GLU A 1 140 ? 12.434 15.843 42.883 1.00 9.68 140 GLU A N 1
ATOM 1107 C CA . GLU A 1 140 ? 12.596 16.658 44.076 1.00 10.86 140 GLU A CA 1
ATOM 1108 C C . GLU A 1 140 ? 12.638 15.735 45.294 1.00 10.02 140 GLU A C 1
ATOM 1109 O O . GLU A 1 140 ? 12.061 14.644 45.283 1.00 8.25 140 GLU A O 1
ATOM 1115 N N A ILE A 1 141 ? 13.337 16.165 46.335 0.70 8.80 141 ILE A N 1
ATOM 1116 N N B ILE A 1 141 ? 13.325 16.187 46.332 0.30 9.17 141 ILE A N 1
ATOM 1117 C CA A ILE A 1 141 ? 13.442 15.389 47.554 0.70 8.32 141 ILE A CA 1
ATOM 1118 C CA B ILE A 1 141 ? 13.439 15.437 47.573 0.30 8.84 141 ILE A CA 1
ATOM 1119 C C A ILE A 1 141 ? 12.094 15.475 48.265 0.70 8.36 141 ILE A C 1
ATOM 1120 C C B ILE A 1 141 ? 12.077 15.483 48.257 0.30 8.60 141 ILE A C 1
ATOM 1121 O O A ILE A 1 141 ? 11.553 16.567 48.463 0.70 8.49 141 ILE A O 1
ATOM 1122 O O B ILE A 1 141 ? 11.515 16.561 48.448 0.30 8.61 141 ILE A O 1
ATOM 1131 N N . SER A 1 142 ? 11.540 14.322 48.622 1.00 7.62 142 SER A N 1
ATOM 1132 C CA . SER A 1 142 ? 10.249 14.285 49.297 1.00 8.79 142 SER A CA 1
ATOM 1133 C C . SER A 1 142 ? 10.267 13.425 50.566 1.00 9.23 142 SER A C 1
ATOM 1134 O O . SER A 1 142 ? 9.239 13.254 51.224 1.00 9.54 142 SER A O 1
ATOM 1137 N N . GLY A 1 143 ? 11.438 12.894 50.907 1.00 8.20 143 GLY A N 1
ATOM 1138 C CA . GLY A 1 143 ? 11.564 12.090 52.104 1.00 7.68 143 GLY A CA 1
ATOM 1139 C C . GLY A 1 143 ? 13.010 11.969 52.551 1.00 7.71 143 GLY A C 1
ATOM 1140 O O . GLY A 1 143 ? 13.905 11.814 51.735 1.00 7.70 143 GLY A O 1
ATOM 1141 N N . GLN A 1 144 ? 13.236 12.067 53.854 1.00 7.74 144 GLN A N 1
ATOM 1142 C CA . GLN A 1 144 ? 14.580 11.943 54.426 1.00 9.07 144 GLN A CA 1
ATOM 1143 C C . GLN A 1 144 ? 14.383 11.209 55.741 1.00 8.64 144 GLN A C 1
ATOM 1144 O O . GLN A 1 144 ? 14.060 11.804 56.756 1.00 9.49 144 GLN A O 1
ATOM 1150 N N . MET A 1 145 ? 14.594 9.907 55.700 1.00 7.55 145 MET A N 1
ATOM 1151 C CA . MET A 1 145 ? 14.338 9.068 56.854 1.00 7.78 145 MET A CA 1
ATOM 1152 C C . MET A 1 145 ? 15.570 8.451 57.506 1.00 8.37 145 MET A C 1
ATOM 1153 O O . MET A 1 145 ? 16.182 7.520 56.974 1.00 8.20 145 MET A O 1
ATOM 1158 N N . PRO A 1 146 ? 15.915 8.944 58.705 1.00 7.62 146 PRO A N 1
ATOM 1159 C CA . PRO A 1 146 ? 17.084 8.436 59.422 1.00 7.57 146 PRO A CA 1
ATOM 1160 C C . PRO A 1 146 ? 16.978 7.053 60.045 1.00 7.52 146 PRO A C 1
ATOM 1161 O O . PRO A 1 146 ? 15.996 6.716 60.716 1.00 7.75 146 PRO A O 1
ATOM 1165 N N . GLN A 1 147 ? 18.014 6.262 59.800 1.00 7.59 147 GLN A N 1
ATOM 1166 C CA . GLN A 1 147 ? 18.152 4.917 60.343 1.00 7.79 147 GLN A CA 1
ATOM 1167 C C . GLN A 1 147 ? 17.003 3.940 60.132 1.00 8.22 147 GLN A C 1
ATOM 1168 O O . GLN A 1 147 ? 16.768 3.067 60.970 1.00 8.83 147 GLN A O 1
ATOM 1174 N N . VAL A 1 148 ? 16.304 4.059 59.006 1.00 6.76 148 VAL A N 1
ATOM 1175 C CA . VAL A 1 148 ? 15.208 3.139 58.725 1.00 7.32 148 VAL A CA 1
ATOM 1176 C C . VAL A 1 148 ? 15.713 1.840 58.101 1.00 7.92 148 VAL A C 1
ATOM 1177 O O . VAL A 1 148 ? 14.955 0.880 57.926 1.00 7.91 148 VAL A O 1
ATOM 1181 N N . GLY A 1 149 ? 16.998 1.810 57.762 1.00 7.66 149 GLY A N 1
ATOM 1182 C CA . GLY A 1 149 ? 17.563 0.612 57.176 1.00 7.55 149 GLY A CA 1
ATOM 1183 C C . GLY A 1 149 ? 18.917 0.251 57.754 1.00 7.94 149 GLY A C 1
ATOM 1184 O O . GLY A 1 149 ? 19.463 0.963 58.596 1.00 6.84 149 GLY A O 1
ATOM 1185 N N . GLN A 1 150 ? 19.461 -0.868 57.292 1.00 8.76 150 GLN A N 1
ATOM 1186 C CA . GLN A 1 150 ? 20.764 -1.322 57.749 1.00 10.25 150 GLN A CA 1
ATOM 1187 C C . GLN A 1 150 ? 21.414 -2.222 56.709 1.00 11.09 150 GLN A C 1
ATOM 1188 O O . GLN A 1 150 ? 20.734 -2.882 55.918 1.00 10.91 150 GLN A O 1
ATOM 1194 N N . LYS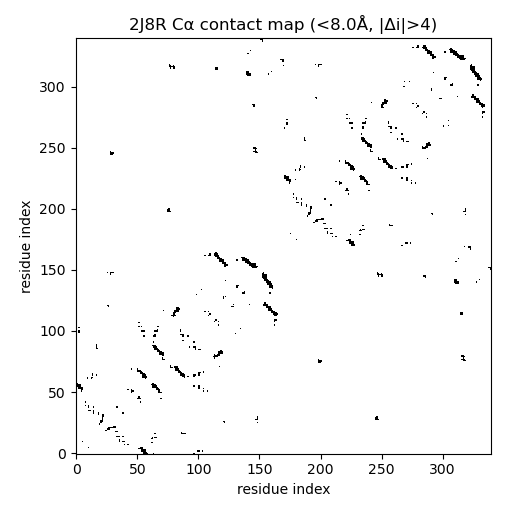 A 1 151 ? 22.741 -2.215 56.704 1.00 9.54 151 LYS A N 1
ATOM 1195 C CA . LYS A 1 151 ? 23.525 -3.063 55.821 1.00 8.79 151 LYS A CA 1
ATOM 1196 C C . LYS A 1 151 ? 24.969 -2.937 56.278 1.00 8.71 151 LYS A C 1
ATOM 1197 O O . LYS A 1 151 ? 25.373 -1.892 56.793 1.00 7.73 151 LYS A O 1
ATOM 1203 N N . PHE A 1 152 ? 25.737 -4.010 56.109 1.00 8.21 152 PHE A N 1
ATOM 1204 C CA . PHE A 1 152 ? 27.142 -4.017 56.506 1.00 7.85 152 PHE A CA 1
ATOM 1205 C C . PHE A 1 152 ? 27.301 -3.724 57.994 1.00 8.27 152 PHE A C 1
ATOM 1206 O O . PHE A 1 152 ? 28.339 -3.234 58.429 1.00 7.80 152 PHE A O 1
ATOM 1214 N N . GLY A 1 153 ? 26.265 -4.022 58.774 1.00 8.30 153 GLY A N 1
ATOM 1215 C CA . GLY A 1 153 ? 26.343 -3.795 60.205 1.00 9.49 153 GLY A CA 1
ATOM 1216 C C . GLY A 1 153 ? 26.199 -2.356 60.672 1.00 8.70 153 GLY A C 1
ATOM 1217 O O . GLY A 1 153 ? 26.583 -2.035 61.797 1.00 10.47 153 GLY A O 1
ATOM 1218 N N . ARG A 1 154 ? 25.671 -1.479 59.824 1.00 8.02 154 ARG A N 1
ATOM 1219 C CA . ARG A 1 154 ? 25.470 -0.087 60.227 1.00 7.22 154 ARG A CA 1
ATOM 1220 C C . ARG A 1 154 ? 24.091 0.399 59.799 1.00 7.73 154 ARG A C 1
ATOM 1221 O O . ARG A 1 154 ? 23.503 -0.149 58.869 1.00 7.66 154 ARG A O 1
ATOM 1229 N N . TRP A 1 155 ? 23.571 1.410 60.494 1.00 7.39 155 TRP A N 1
ATOM 1230 C CA . TRP A 1 155 ? 22.274 1.973 60.146 1.00 6.84 155 TRP A CA 1
ATOM 1231 C C . TRP A 1 155 ? 22.439 2.789 58.867 1.00 7.62 155 TRP A C 1
ATOM 1232 O O . TRP A 1 155 ? 23.496 3.383 58.624 1.00 7.80 155 TRP A O 1
ATOM 1243 N N . LEU A 1 156 ? 21.389 2.820 58.055 1.00 6.58 156 LEU A N 1
ATOM 1244 C CA . LEU A 1 156 ? 21.398 3.582 56.817 1.00 7.95 156 LEU A CA 1
ATOM 1245 C C . LEU A 1 156 ? 20.193 4.511 56.782 1.00 6.78 156 LEU A C 1
ATOM 1246 O O . LEU A 1 156 ? 19.131 4.191 57.331 1.00 6.89 156 LEU A O 1
ATOM 1251 N N . ASP A 1 157 ? 20.377 5.662 56.143 1.00 6.60 157 ASP A N 1
ATOM 1252 C CA . ASP A 1 157 ? 19.325 6.661 55.996 1.00 7.43 157 ASP A CA 1
ATOM 1253 C C . ASP A 1 157 ? 18.776 6.553 54.575 1.00 7.49 157 ASP A C 1
ATOM 1254 O O . ASP A 1 157 ? 19.526 6.280 53.632 1.00 6.61 157 ASP A O 1
ATOM 1259 N N . LEU A 1 158 ? 17.476 6.774 54.423 1.00 7.81 158 LEU A N 1
ATOM 1260 C CA . LEU A 1 158 ? 16.843 6.690 53.115 1.00 6.85 158 LEU A CA 1
ATOM 1261 C C . LEU A 1 158 ? 16.308 8.038 52.642 1.00 7.66 158 LEU A C 1
ATOM 1262 O O . LEU A 1 158 ? 15.695 8.784 53.404 1.00 7.29 158 LEU A O 1
ATOM 1267 N N . THR A 1 159 ? 16.552 8.346 51.379 1.00 6.54 159 THR A N 1
ATOM 1268 C CA . THR A 1 159 ? 16.049 9.578 50.798 1.00 6.89 159 THR A CA 1
ATOM 1269 C C . THR A 1 159 ? 15.058 9.213 49.701 1.00 7.72 159 THR A C 1
ATOM 1270 O O . THR A 1 159 ? 15.362 8.394 48.834 1.00 7.62 159 THR A O 1
ATOM 1274 N N . PHE A 1 160 ? 13.867 9.795 49.758 1.00 6.67 160 PHE A N 1
ATOM 1275 C CA . PHE A 1 160 ? 12.856 9.585 48.731 1.00 7.12 160 PHE A CA 1
ATOM 1276 C C . PHE A 1 160 ? 12.888 10.817 47.834 1.00 7.32 160 PHE A C 1
ATOM 1277 O O . PHE A 1 160 ? 13.021 11.946 48.316 1.00 7.69 160 PHE A O 1
ATOM 1285 N N . MET A 1 161 ? 12.795 10.580 46.531 1.00 7.06 161 MET A N 1
ATOM 1286 C CA . MET A 1 161 ? 12.751 11.668 45.566 1.00 5.83 161 MET A CA 1
ATOM 1287 C C . MET A 1 161 ? 11.603 11.321 44.638 1.00 6.85 161 MET A C 1
ATOM 1288 O O . MET A 1 161 ? 11.300 10.142 44.430 1.00 7.33 161 MET A O 1
ATOM 1293 N N . GLN A 1 162 ? 10.947 12.331 44.087 1.00 5.31 162 GLN A N 1
ATOM 1294 C CA . GLN A 1 162 ? 9.836 12.043 43.200 1.00 6.14 162 GLN A CA 1
ATOM 1295 C C . GLN A 1 162 ? 9.705 13.020 42.052 1.00 7.35 162 GLN A C 1
ATOM 1296 O O . GLN A 1 162 ? 10.146 14.171 42.132 1.00 7.63 162 GLN A O 1
ATOM 1302 N N . LEU A 1 163 ? 9.097 12.528 40.979 1.00 6.51 163 LEU A N 1
ATOM 1303 C CA . LEU A 1 163 ? 8.869 13.302 39.773 1.00 7.03 163 LEU A CA 1
ATOM 1304 C C . LEU A 1 163 ? 7.419 13.122 39.355 1.00 7.53 163 LEU A C 1
ATOM 1305 O O . LEU A 1 163 ? 6.952 11.995 39.177 1.00 6.74 163 LEU A O 1
ATOM 1310 N N . ASN A 1 164 ? 6.703 14.233 39.227 1.00 7.84 164 ASN A N 1
ATOM 1311 C CA . ASN A 1 164 ? 5.314 14.195 38.803 1.00 8.80 164 ASN A CA 1
ATOM 1312 C C . ASN A 1 164 ? 5.365 14.121 37.281 1.00 9.94 164 ASN A C 1
ATOM 1313 O O . ASN A 1 164 ? 5.855 15.040 36.622 1.00 10.96 164 ASN A O 1
ATOM 1318 N N . LEU A 1 165 ? 4.852 13.026 36.736 1.00 10.23 165 LEU A N 1
ATOM 1319 C CA . LEU A 1 165 ? 4.874 12.777 35.298 1.00 11.40 165 LEU A CA 1
ATOM 1320 C C . LEU A 1 165 ? 3.839 13.539 34.479 1.00 12.51 165 LEU A C 1
ATOM 1321 O O . LEU A 1 165 ? 3.955 13.609 33.266 1.00 13.57 165 LEU A O 1
ATOM 1326 N N . ASP A 1 166 ? 2.828 14.084 35.142 1.00 12.51 166 ASP A N 1
ATOM 1327 C CA . ASP A 1 166 ? 1.772 14.794 34.433 1.00 13.61 166 ASP A CA 1
ATOM 1328 C C . ASP A 1 166 ? 1.148 15.794 35.382 1.00 13.06 166 ASP A C 1
ATOM 1329 O O . ASP A 1 166 ? -0.010 15.659 35.785 1.00 13.15 166 ASP A O 1
ATOM 1334 N N . PRO A 1 167 ? 1.911 16.835 35.733 1.00 14.67 167 PRO A N 1
ATOM 1335 C CA . PRO A 1 167 ? 1.456 17.872 36.651 1.00 15.41 167 PRO A CA 1
ATOM 1336 C C . PRO A 1 167 ? 0.224 18.671 36.225 1.00 17.10 167 PRO A C 1
ATOM 1337 O O . PRO A 1 167 ? -0.372 19.367 37.046 1.00 18.39 167 PRO A O 1
ATOM 1341 N N . THR A 1 168 ? -0.184 18.564 34.963 1.00 17.03 168 THR A N 1
ATOM 1342 C CA . THR A 1 168 ? -1.366 19.300 34.516 1.00 17.51 168 THR A CA 1
ATOM 1343 C C . THR A 1 168 ? -2.645 18.482 34.658 1.00 16.93 168 THR A C 1
ATOM 1344 O O . THR A 1 168 ? -3.741 19.003 34.440 1.00 16.80 168 THR A O 1
ATOM 1348 N N . ARG A 1 169 ? -2.510 17.207 35.013 1.00 15.61 169 ARG A N 1
ATOM 1349 C CA . ARG A 1 169 ? -3.693 16.383 35.210 1.00 16.26 169 ARG A CA 1
ATOM 1350 C C . ARG A 1 169 ? -4.187 16.670 36.619 1.00 17.12 169 ARG A C 1
ATOM 1351 O O . ARG A 1 169 ? -3.619 16.225 37.617 1.00 17.57 169 ARG A O 1
ATOM 1359 N N . SER A 1 170 ? -5.255 17.442 36.676 1.00 17.46 170 SER A N 1
ATOM 1360 C CA . SER A 1 170 ? -5.899 17.908 37.895 1.00 17.70 170 SER A CA 1
ATOM 1361 C C . SER A 1 170 ? -6.482 16.829 38.805 1.00 16.00 170 SER A C 1
ATOM 1362 O O . SER A 1 170 ? -6.492 16.984 40.023 1.00 15.88 170 SER A O 1
ATOM 1365 N N . ALA A 1 171 ? -6.950 15.737 38.215 1.00 15.18 171 ALA A N 1
ATOM 1366 C CA . ALA A 1 171 ? -7.525 14.648 38.996 1.00 15.67 171 ALA A CA 1
ATOM 1367 C C . ALA A 1 171 ? -7.201 13.338 38.301 1.00 16.61 171 ALA A C 1
ATOM 1368 O O . ALA A 1 171 ? -6.937 13.321 37.099 1.00 17.40 171 ALA A O 1
ATOM 1370 N N . PRO A 1 172 ? -7.208 12.219 39.041 1.00 17.06 172 PRO A N 1
ATOM 1371 C CA . PRO A 1 172 ? -6.899 10.942 38.386 1.00 18.49 172 PRO A CA 1
ATOM 1372 C C . PRO A 1 172 ? -7.897 10.582 37.283 1.00 21.12 172 PRO A C 1
ATOM 1373 O O . PRO A 1 172 ? -7.491 9.883 36.327 1.00 22.19 172 PRO A O 1
ATOM 1378 N N . ALA B 1 3 ? -11.747 3.238 78.318 1.00 29.01 3 ALA B N 1
ATOM 1379 C CA . ALA B 1 3 ? -11.494 1.985 77.544 1.00 27.49 3 ALA B CA 1
ATOM 1380 C C . ALA B 1 3 ? -10.228 1.283 78.014 1.00 26.40 3 ALA B C 1
ATOM 1381 O O . ALA B 1 3 ? -9.333 1.924 78.592 1.00 27.71 3 ALA B O 1
ATOM 1383 N N . SER B 1 4 ? -10.137 -0.026 77.768 1.00 24.39 4 SER B N 1
ATOM 1384 C CA . SER B 1 4 ? -8.966 -0.826 78.146 1.00 23.55 4 SER B CA 1
ATOM 1385 C C . SER B 1 4 ? -8.308 -1.356 76.880 1.00 22.06 4 SER B C 1
ATOM 1386 O O . SER B 1 4 ? -8.983 -1.631 75.898 1.00 21.87 4 SER B O 1
ATOM 1389 N N . ILE B 1 5 ? -6.984 -1.496 76.914 1.00 20.07 5 ILE B N 1
ATOM 1390 C CA . ILE B 1 5 ? -6.237 -2.000 75.763 1.00 17.84 5 ILE B CA 1
ATOM 1391 C C . ILE B 1 5 ? -5.818 -3.450 76.013 1.00 17.09 5 ILE B C 1
ATOM 1392 O O . ILE B 1 5 ? -5.309 -3.785 77.083 1.00 17.50 5 ILE B O 1
ATOM 1397 N N . ARG B 1 6 ? -6.040 -4.305 75.022 1.00 15.46 6 ARG B N 1
ATOM 1398 C CA . ARG B 1 6 ? -5.685 -5.713 75.130 1.00 14.66 6 ARG B CA 1
ATOM 1399 C C . ARG B 1 6 ? -5.410 -6.289 73.743 1.00 14.49 6 ARG B C 1
ATOM 1400 O O . ARG B 1 6 ? -5.694 -5.654 72.725 1.00 12.94 6 ARG B O 1
ATOM 1408 N N . ASP B 1 7 ? -4.842 -7.488 73.705 1.00 13.10 7 ASP B N 1
ATOM 1409 C CA . ASP B 1 7 ? -4.560 -8.146 72.442 1.00 13.05 7 ASP B CA 1
ATOM 1410 C C . ASP B 1 7 ? -5.877 -8.598 71.833 1.00 12.69 7 ASP B C 1
ATOM 1411 O O . ASP B 1 7 ? -6.798 -8.996 72.552 1.00 12.19 7 ASP B O 1
ATOM 1416 N N . ALA B 1 8 ? -5.960 -8.546 70.508 1.00 11.32 8 ALA B N 1
ATOM 1417 C CA . ALA B 1 8 ? -7.165 -8.964 69.815 1.00 10.49 8 ALA B CA 1
ATOM 1418 C C . ALA B 1 8 ? -7.262 -10.487 69.784 1.00 11.70 8 ALA B C 1
ATOM 1419 O O . ALA B 1 8 ? -6.248 -11.188 69.716 1.00 11.36 8 ALA B O 1
ATOM 1421 N N . GLY B 1 9 ? -8.492 -10.985 69.852 1.00 12.35 9 GLY B N 1
ATOM 1422 C CA . GLY B 1 9 ? -8.732 -12.413 69.779 1.00 13.35 9 GLY B CA 1
ATOM 1423 C C . GLY B 1 9 ? -9.612 -12.623 68.562 1.00 13.73 9 GLY B C 1
ATOM 1424 O O . GLY B 1 9 ? -10.104 -11.651 67.989 1.00 12.91 9 GLY B O 1
ATOM 1425 N N . VAL B 1 10 ? -9.820 -13.871 68.156 1.00 13.90 10 VAL B N 1
ATOM 1426 C CA . VAL B 1 10 ? -10.652 -14.138 66.988 1.00 15.28 10 VAL B CA 1
ATOM 1427 C C . VAL B 1 10 ? -12.034 -13.490 67.108 1.00 14.64 10 VAL B C 1
ATOM 1428 O O . VAL B 1 10 ? -12.593 -13.018 66.116 1.00 14.96 10 VAL B O 1
ATOM 1432 N N . ALA B 1 11 ? -12.577 -13.450 68.320 1.00 13.55 11 ALA B N 1
ATOM 1433 C CA . ALA B 1 11 ? -13.897 -12.865 68.533 1.00 14.03 11 ALA B CA 1
ATOM 1434 C C . ALA B 1 11 ? -13.949 -11.357 68.278 1.00 13.84 11 ALA B C 1
ATOM 1435 O O . ALA B 1 11 ? -15.034 -10.784 68.162 1.00 13.35 11 ALA B O 1
ATOM 1437 N N . ASP B 1 12 ? -12.785 -10.714 68.195 1.00 12.69 12 ASP B N 1
ATOM 1438 C CA . ASP B 1 12 ? -12.728 -9.269 67.954 1.00 11.40 12 ASP B CA 1
ATOM 1439 C C . ASP B 1 12 ? -12.682 -8.931 66.468 1.00 10.29 12 ASP B C 1
ATOM 1440 O O . ASP B 1 12 ? -12.846 -7.765 66.085 1.00 11.42 12 ASP B O 1
ATOM 1445 N N . LEU B 1 13 ? -12.455 -9.939 65.630 1.00 10.51 13 LEU B N 1
ATOM 1446 C CA . LEU B 1 13 ? -12.351 -9.705 64.192 1.00 10.37 13 LEU B CA 1
ATOM 1447 C C . LEU B 1 13 ? -13.571 -9.051 63.549 1.00 10.61 13 LEU B C 1
ATOM 1448 O O . LEU B 1 13 ? -13.421 -8.177 62.701 1.00 10.54 13 LEU B O 1
ATOM 1453 N N . PRO B 1 14 ? -14.793 -9.465 63.931 1.00 10.39 14 PRO B N 1
ATOM 1454 C CA . PRO B 1 14 ? -15.968 -8.830 63.322 1.00 10.32 14 PRO B CA 1
ATOM 1455 C C . PRO B 1 14 ? -16.005 -7.321 63.601 1.00 10.21 14 PRO B C 1
ATOM 1456 O O . PRO B 1 14 ? -16.365 -6.533 62.730 1.00 10.09 14 PRO B O 1
ATOM 1460 N N . GLY B 1 15 ? -15.627 -6.926 64.815 1.00 8.94 15 GLY B N 1
ATOM 1461 C CA . GLY B 1 15 ? -15.611 -5.516 65.174 1.00 8.72 15 GLY B CA 1
ATOM 1462 C C . GLY B 1 15 ? -14.498 -4.778 64.450 1.00 9.17 15 GLY B C 1
ATOM 1463 O O . GLY B 1 15 ? -14.667 -3.635 64.020 1.00 9.55 15 GLY B O 1
ATOM 1464 N N . ILE B 1 16 ? -13.347 -5.431 64.321 1.00 8.59 16 ILE B N 1
ATOM 1465 C CA . ILE B 1 16 ? -12.209 -4.846 63.611 1.00 7.83 16 ILE B CA 1
ATOM 1466 C C . ILE B 1 16 ? -12.589 -4.655 62.141 1.00 8.29 16 ILE B C 1
ATOM 1467 O O . ILE B 1 16 ? -12.305 -3.619 61.539 1.00 8.59 16 ILE B O 1
ATOM 1472 N N . LEU B 1 17 ? -13.240 -5.665 61.577 1.00 7.26 17 LEU B N 1
ATOM 1473 C CA . LEU B 1 17 ? -13.677 -5.630 60.192 1.00 7.52 17 LEU B CA 1
ATOM 1474 C C . LEU B 1 17 ? -14.600 -4.438 59.921 1.00 8.39 17 LEU B C 1
ATOM 1475 O O . LEU B 1 17 ? -14.444 -3.740 58.914 1.00 9.53 17 LEU B O 1
ATOM 1480 N N . ALA B 1 18 ? -15.558 -4.206 60.816 1.00 6.96 18 ALA B N 1
ATOM 1481 C CA . ALA B 1 18 ? -16.495 -3.098 60.655 1.00 7.87 18 ALA B CA 1
ATOM 1482 C C . ALA B 1 18 ? -15.773 -1.749 60.668 1.00 8.01 18 ALA B C 1
ATOM 1483 O O . ALA B 1 18 ? -16.083 -0.859 59.868 1.00 8.69 18 ALA B O 1
ATOM 1485 N N . ILE B 1 19 ? -14.817 -1.595 61.582 1.00 6.56 19 ILE B N 1
ATOM 1486 C CA . ILE B 1 19 ? -14.058 -0.352 61.681 1.00 7.30 19 ILE B CA 1
ATOM 1487 C C . ILE B 1 19 ? -13.216 -0.143 60.418 1.00 7.85 19 ILE B C 1
ATOM 1488 O O . ILE B 1 19 ? -13.166 0.956 59.857 1.00 7.95 19 ILE B O 1
ATOM 1493 N N . TYR B 1 20 ? -12.564 -1.207 59.968 1.00 7.32 20 TYR B N 1
ATOM 1494 C CA . TYR B 1 20 ? -11.734 -1.135 58.776 1.00 7.70 20 TYR B CA 1
ATOM 1495 C C . TYR B 1 20 ? -12.562 -0.750 57.550 1.00 7.54 20 TYR B C 1
ATOM 1496 O O . TYR B 1 20 ? -12.202 0.163 56.810 1.00 7.61 20 TYR B O 1
ATOM 1505 N N . ASN B 1 21 ? -13.677 -1.441 57.331 1.00 7.37 21 ASN B N 1
ATOM 1506 C CA . ASN B 1 21 ? -14.496 -1.147 56.163 1.00 7.25 21 ASN B CA 1
ATOM 1507 C C . ASN B 1 21 ? -15.132 0.236 56.200 1.00 7.07 21 ASN B C 1
ATOM 1508 O O . ASN B 1 21 ? -15.439 0.808 55.150 1.00 8.09 21 ASN B O 1
ATOM 1513 N N . ASP B 1 22 ? -15.330 0.784 57.393 1.00 8.03 22 ASP B N 1
ATOM 1514 C CA . ASP B 1 22 ? -15.909 2.107 57.520 1.00 9.84 22 ASP B CA 1
ATOM 1515 C C . ASP B 1 22 ? -14.841 3.120 57.074 1.00 10.77 22 ASP B C 1
ATOM 1516 O O . ASP B 1 22 ? -15.142 4.099 56.391 1.00 11.85 22 ASP B O 1
ATOM 1521 N N . ALA B 1 23 ? -13.592 2.847 57.448 1.00 9.22 23 ALA B N 1
ATOM 1522 C CA . ALA B 1 23 ? -12.477 3.699 57.059 1.00 10.52 23 ALA B CA 1
ATOM 1523 C C . ALA B 1 23 ? -12.314 3.623 55.542 1.00 11.22 23 ALA B C 1
ATOM 1524 O O . ALA B 1 23 ? -12.074 4.634 54.878 1.00 11.71 23 ALA B O 1
ATOM 1526 N N . VAL B 1 24 ? -12.464 2.419 54.997 1.00 10.74 24 VAL B N 1
ATOM 1527 C CA . VAL B 1 24 ? -12.342 2.214 53.557 1.00 11.56 24 VAL B CA 1
ATOM 1528 C C . VAL B 1 24 ? -13.393 2.998 52.781 1.00 11.79 24 VAL B C 1
ATOM 1529 O O . VAL B 1 24 ? -13.084 3.663 51.793 1.00 12.30 24 VAL B O 1
ATOM 1533 N N . GLY B 1 25 ? -14.638 2.924 53.236 1.00 13.12 25 GLY B N 1
ATOM 1534 C CA . GLY B 1 25 ? -15.701 3.609 52.530 1.00 13.88 25 GLY B CA 1
ATOM 1535 C C . GLY B 1 25 ? -15.876 5.087 52.806 1.00 15.80 25 GLY B C 1
ATOM 1536 O O . GLY B 1 25 ? -16.368 5.810 51.941 1.00 16.53 25 GLY B O 1
ATOM 1537 N N . ASN B 1 26 ? -15.449 5.559 53.974 1.00 15.82 26 ASN B N 1
ATOM 1538 C CA . ASN B 1 26 ? -15.671 6.959 54.309 1.00 17.45 26 ASN B CA 1
ATOM 1539 C C . ASN B 1 26 ? -14.492 7.889 54.589 1.00 18.61 26 ASN B C 1
ATOM 1540 O O . ASN B 1 26 ? -14.698 9.094 54.747 1.00 19.39 26 ASN B O 1
ATOM 1545 N N . THR B 1 27 ? -13.271 7.369 54.651 1.00 17.85 27 THR B N 1
ATOM 1546 C CA . THR B 1 27 ? -12.135 8.242 54.943 1.00 18.43 27 THR B CA 1
ATOM 1547 C C . THR B 1 27 ? -10.932 8.081 54.017 1.00 18.79 27 THR B C 1
ATOM 1548 O O . THR B 1 27 ? -10.934 7.265 53.089 1.00 17.67 27 THR B O 1
ATOM 1552 N N . THR B 1 28 ? -9.904 8.882 54.291 1.00 19.75 28 THR B N 1
ATOM 1553 C CA . THR B 1 28 ? -8.657 8.845 53.538 1.00 20.11 28 THR B CA 1
ATOM 1554 C C . THR B 1 28 ? -7.572 8.273 54.445 1.00 20.62 28 THR B C 1
ATOM 1555 O O . THR B 1 28 ? -6.384 8.434 54.182 1.00 21.39 28 THR B O 1
ATOM 1559 N N . ALA B 1 29 ? -7.986 7.616 55.523 1.00 19.12 29 ALA B N 1
ATOM 1560 C CA . ALA B 1 29 ? -7.038 7.021 56.452 1.00 19.14 29 ALA B CA 1
ATOM 1561 C C . ALA B 1 29 ? -6.410 5.781 55.829 1.00 18.19 29 ALA B C 1
ATOM 1562 O O . ALA B 1 29 ? -5.284 5.410 56.149 1.00 19.00 29 ALA B O 1
ATOM 1564 N N . ILE B 1 30 ? -7.151 5.137 54.939 1.00 16.01 30 ILE B N 1
ATOM 1565 C CA . ILE B 1 30 ? -6.670 3.941 54.266 1.00 15.22 30 ILE B CA 1
ATOM 1566 C C . ILE B 1 30 ? -6.956 4.143 52.782 1.00 14.06 30 ILE B C 1
ATOM 1567 O O . ILE B 1 30 ? -8.100 4.376 52.388 1.00 12.97 30 ILE B O 1
ATOM 1572 N N . TRP B 1 31 ? -5.913 4.074 51.958 1.00 12.66 31 TRP B N 1
ATOM 1573 C CA . TRP B 1 31 ? -6.084 4.294 50.527 1.00 12.38 31 TRP B CA 1
ATOM 1574 C C . TRP B 1 31 ? -6.463 3.055 49.719 1.00 12.27 31 TRP B C 1
ATOM 1575 O O . TRP B 1 31 ? -5.752 2.630 48.809 1.00 11.22 31 TRP B O 1
ATOM 1586 N N . ASN B 1 32 ? -7.602 2.484 50.103 1.00 13.40 32 ASN B N 1
ATOM 1587 C CA . ASN B 1 32 ? -8.216 1.331 49.450 1.00 13.53 32 ASN B CA 1
ATOM 1588 C C . ASN B 1 32 ? -9.679 1.732 49.384 1.00 13.13 32 ASN B C 1
ATOM 1589 O O . ASN B 1 32 ? -10.180 2.374 50.309 1.00 12.82 32 ASN B O 1
ATOM 1594 N N . GLU B 1 33 ? -10.360 1.372 48.302 1.00 13.13 33 GLU B N 1
ATOM 1595 C CA . GLU B 1 33 ? -11.773 1.706 48.177 1.00 14.87 33 GLU B CA 1
ATOM 1596 C C . GLU B 1 33 ? -12.659 0.456 48.172 1.00 15.08 33 GLU B C 1
ATOM 1597 O O . GLU B 1 33 ? -13.884 0.551 48.244 1.00 17.83 33 GLU B O 1
ATOM 1603 N N . THR B 1 34 ? -12.030 -0.714 48.122 1.00 13.35 34 THR B N 1
ATOM 1604 C CA . THR B 1 34 ? -12.757 -1.979 48.110 1.00 14.31 34 THR B CA 1
ATOM 1605 C C . THR B 1 34 ? -12.830 -2.566 49.516 1.00 13.17 34 THR B C 1
ATOM 1606 O O . THR B 1 34 ? -11.808 -2.750 50.177 1.00 12.89 34 THR B O 1
ATOM 1610 N N . PRO B 1 35 ? -14.043 -2.864 49.997 1.00 13.10 35 PRO B N 1
ATOM 1611 C CA . PRO B 1 35 ? -14.157 -3.434 51.341 1.00 12.91 35 PRO B CA 1
ATOM 1612 C C . PRO B 1 35 ? -13.619 -4.865 51.343 1.00 13.10 35 PRO B C 1
ATOM 1613 O O . PRO B 1 35 ? -13.512 -5.495 50.284 1.00 12.31 35 PRO B O 1
ATOM 1617 N N . VAL B 1 36 ? -13.264 -5.367 52.522 1.00 12.27 36 VAL B N 1
ATOM 1618 C CA . VAL B 1 36 ? -12.754 -6.729 52.636 1.00 12.52 36 VAL B CA 1
ATOM 1619 C C . VAL B 1 36 ? -13.749 -7.563 53.421 1.00 12.49 36 VAL B C 1
ATOM 1620 O O . VAL B 1 36 ? -14.696 -7.030 53.993 1.00 12.54 36 VAL B O 1
ATOM 1624 N N . ASP B 1 37 ? -13.545 -8.873 53.449 1.00 12.68 37 ASP B N 1
ATOM 1625 C CA . ASP B 1 37 ? -14.459 -9.730 54.185 1.00 13.64 37 ASP B CA 1
ATOM 1626 C C . ASP B 1 37 ? -13.791 -10.338 55.416 1.00 13.46 37 ASP B C 1
ATOM 1627 O O . ASP B 1 37 ? -12.599 -10.135 55.655 1.00 12.62 37 ASP B O 1
ATOM 1632 N N . LEU B 1 38 ? -14.569 -11.070 56.206 1.00 12.40 38 LEU B N 1
ATOM 1633 C CA . LEU B 1 38 ? -14.043 -11.688 57.416 1.00 13.00 38 LEU B CA 1
ATOM 1634 C C . LEU B 1 38 ? -12.835 -12.584 57.137 1.00 12.44 38 LEU B C 1
ATOM 1635 O O . LEU B 1 38 ? -11.848 -12.548 57.868 1.00 13.49 38 LEU B O 1
ATOM 1640 N N . ALA B 1 39 ? -12.912 -13.387 56.082 1.00 12.48 39 ALA B N 1
ATOM 1641 C CA . ALA B 1 39 ? -11.818 -14.288 55.734 1.00 12.17 39 ALA B CA 1
ATOM 1642 C C . ALA B 1 39 ? -10.533 -13.492 55.548 1.00 12.56 39 ALA B C 1
ATOM 1643 O O . ALA B 1 39 ? -9.459 -13.921 55.970 1.00 12.28 39 ALA B O 1
ATOM 1645 N N . ASN B 1 40 ? -10.650 -12.330 54.911 1.00 12.24 40 ASN B N 1
ATOM 1646 C CA . ASN B 1 40 ? -9.499 -11.467 54.674 1.00 11.64 40 ASN B CA 1
ATOM 1647 C C . ASN B 1 40 ? -8.858 -11.036 55.992 1.00 11.43 40 ASN B C 1
ATOM 1648 O O . ASN B 1 40 ? -7.638 -11.098 56.151 1.00 11.53 40 ASN B O 1
ATOM 1653 N N . ARG B 1 41 ? -9.681 -10.598 56.942 1.00 11.16 41 ARG B N 1
ATOM 1654 C CA . ARG B 1 41 ? -9.158 -10.170 58.233 1.00 12.20 41 ARG B CA 1
ATOM 1655 C C . ARG B 1 41 ? -8.662 -11.349 59.068 1.00 12.84 41 ARG B C 1
ATOM 1656 O O . ARG B 1 41 ? -7.774 -11.197 59.906 1.00 12.90 41 ARG B O 1
ATOM 1664 N N . GLN B 1 42 ? -9.232 -12.528 58.844 1.00 13.88 42 GLN B N 1
ATOM 1665 C CA . GLN B 1 42 ? -8.781 -13.709 59.566 1.00 13.70 42 GLN B CA 1
ATOM 1666 C C . GLN B 1 42 ? -7.372 -14.067 59.068 1.00 12.97 42 GLN B C 1
ATOM 1667 O O . GLN B 1 42 ? -6.503 -14.430 59.859 1.00 12.58 42 GLN B O 1
ATOM 1673 N N . ALA B 1 43 ? -7.148 -13.961 57.759 1.00 12.01 43 ALA B N 1
ATOM 1674 C CA . ALA B 1 43 ? -5.836 -14.267 57.190 1.00 11.97 43 ALA B CA 1
ATOM 1675 C C . ALA B 1 43 ? -4.807 -13.262 57.729 1.00 12.70 43 ALA B C 1
ATOM 1676 O O . ALA B 1 43 ? -3.681 -13.623 58.083 1.00 12.51 43 ALA B O 1
ATOM 1678 N N . TRP B 1 44 ? -5.211 -11.996 57.781 1.00 11.81 44 TRP B N 1
ATOM 1679 C CA . TRP B 1 44 ? -4.373 -10.912 58.287 1.00 11.69 44 TRP B CA 1
ATOM 1680 C C . TRP B 1 44 ? -4.029 -11.193 59.755 1.00 11.84 44 TRP B C 1
ATOM 1681 O O . TRP B 1 44 ? -2.886 -11.046 60.189 1.00 11.82 44 TRP B O 1
ATOM 1692 N N . PHE B 1 45 ? -5.038 -11.599 60.514 1.00 11.71 45 PHE B N 1
ATOM 1693 C CA . PHE B 1 45 ? -4.879 -11.921 61.924 1.00 12.86 45 PHE B CA 1
ATOM 1694 C C . PHE B 1 45 ? -3.823 -13.024 62.088 1.00 13.56 45 PHE B C 1
ATOM 1695 O O . PHE B 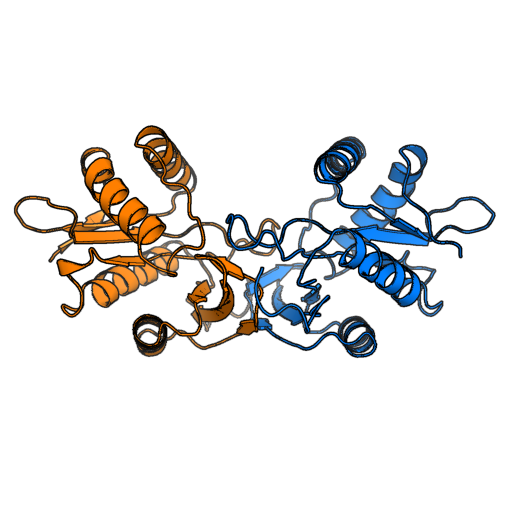1 45 ? -2.951 -12.938 62.951 1.00 12.24 45 PHE B O 1
ATOM 1703 N N . ASP B 1 46 ? -3.907 -14.057 61.252 1.00 13.48 46 ASP B N 1
ATOM 1704 C CA . ASP B 1 46 ? -2.961 -15.169 61.325 1.00 14.44 46 ASP B CA 1
ATOM 1705 C C . ASP B 1 46 ? -1.566 -14.792 60.838 1.00 13.60 46 ASP B C 1
ATOM 1706 O O . ASP B 1 46 ? -0.571 -15.273 61.376 1.00 13.72 46 ASP B O 1
ATOM 1711 N N . ALA B 1 47 ? -1.497 -13.943 59.819 1.00 13.49 47 ALA B N 1
ATOM 1712 C CA . ALA B 1 47 ? -0.216 -13.508 59.282 1.00 13.06 47 ALA B CA 1
ATOM 1713 C C . ALA B 1 47 ? 0.552 -12.745 60.353 1.00 13.08 47 ALA B C 1
ATOM 1714 O O . ALA B 1 47 ? 1.759 -12.935 60.529 1.00 13.14 47 ALA B O 1
ATOM 1716 N N . ARG B 1 48 ? -0.158 -11.885 61.078 1.00 12.98 48 ARG B N 1
ATOM 1717 C CA . ARG B 1 48 ? 0.456 -11.093 62.135 1.00 13.02 48 ARG B CA 1
ATOM 1718 C C . ARG B 1 48 ? 0.969 -11.973 63.264 1.00 13.10 48 ARG B C 1
ATOM 1719 O O . ARG B 1 48 ? 2.083 -11.792 63.741 1.00 13.25 48 ARG B O 1
ATOM 1727 N N . ALA B 1 49 ? 0.144 -12.918 63.699 1.00 13.17 49 ALA B N 1
ATOM 1728 C CA . ALA B 1 49 ? 0.527 -13.826 64.776 1.00 13.76 49 ALA B CA 1
ATOM 1729 C C . ALA B 1 49 ? 1.772 -14.600 64.361 1.00 13.69 49 ALA B C 1
ATOM 1730 O O . ALA B 1 49 ? 2.687 -14.804 65.152 1.00 14.56 49 ALA B O 1
ATOM 1732 N N . ARG B 1 50 ? 1.802 -15.014 63.103 1.00 13.98 50 ARG B N 1
ATOM 1733 C CA . ARG B 1 50 ? 2.920 -15.772 62.568 1.00 15.29 50 ARG B CA 1
ATOM 1734 C C . ARG B 1 50 ? 4.238 -15.001 62.666 1.00 15.55 50 ARG B C 1
ATOM 1735 O O . ARG B 1 50 ? 5.291 -15.587 62.932 1.00 14.37 50 ARG B O 1
ATOM 1743 N N . GLN B 1 51 ? 4.172 -13.687 62.450 1.00 14.78 51 GLN B N 1
ATOM 1744 C CA . GLN B 1 51 ? 5.351 -12.820 62.513 1.00 14.92 51 GLN B CA 1
ATOM 1745 C C . GLN B 1 51 ? 5.630 -12.312 63.917 1.00 14.23 51 GLN B C 1
ATOM 1746 O O . GLN B 1 51 ? 6.654 -11.675 64.161 1.00 15.93 51 GLN B O 1
ATOM 1752 N N . GLY B 1 52 ? 4.712 -12.578 64.836 1.00 12.26 52 GLY B N 1
ATOM 1753 C CA . GLY B 1 52 ? 4.900 -12.111 66.191 1.00 12.69 52 GLY B CA 1
ATOM 1754 C C . GLY B 1 52 ? 4.556 -10.641 66.337 1.00 12.38 52 GLY B C 1
ATOM 1755 O O . GLY B 1 52 ? 4.941 -10.016 67.323 1.00 13.99 52 GLY B O 1
ATOM 1756 N N . TYR B 1 53 ? 3.850 -10.084 65.356 1.00 10.39 53 TYR B N 1
ATOM 1757 C CA . TYR B 1 53 ? 3.443 -8.679 65.404 1.00 10.43 53 TYR B CA 1
ATOM 1758 C C . TYR B 1 53 ? 2.078 -8.594 66.093 1.00 10.39 53 TYR B C 1
ATOM 1759 O O . TYR B 1 53 ? 1.175 -9.380 65.803 1.00 11.41 53 TYR B O 1
ATOM 1768 N N . PRO B 1 54 ? 1.908 -7.626 67.003 1.00 9.50 54 PRO B N 1
ATOM 1769 C CA . PRO B 1 54 ? 0.651 -7.463 67.732 1.00 9.12 54 PRO B CA 1
ATOM 1770 C C . PRO B 1 54 ? -0.494 -6.784 67.002 1.00 8.11 54 PRO B C 1
ATOM 1771 O O . PRO B 1 54 ? -0.294 -6.015 66.060 1.00 7.59 54 PRO B O 1
ATOM 1775 N N . ILE B 1 55 ? -1.699 -7.109 67.465 1.00 8.54 55 ILE B N 1
ATOM 1776 C CA . ILE B 1 55 ? -2.950 -6.522 66.996 1.00 7.96 55 ILE B CA 1
ATOM 1777 C C . ILE B 1 55 ? -3.617 -6.210 68.331 1.00 9.03 55 ILE B C 1
ATOM 1778 O O . ILE B 1 55 ? -3.935 -7.116 69.107 1.00 8.89 55 ILE B O 1
ATOM 1783 N N . LEU B 1 56 ? -3.786 -4.926 68.615 1.00 7.94 56 LEU B N 1
ATOM 1784 C CA . LEU B 1 56 ? -4.390 -4.503 69.867 1.00 9.42 56 LEU B CA 1
ATOM 1785 C C . LEU B 1 56 ? -5.757 -3.906 69.611 1.00 9.79 56 LEU B C 1
ATOM 1786 O O . LEU B 1 56 ? -6.025 -3.406 68.525 1.00 9.28 56 LEU B O 1
ATOM 1791 N N . VAL B 1 57 ? -6.626 -3.971 70.613 1.00 9.74 57 VAL B N 1
ATOM 1792 C CA . VAL B 1 57 ? -7.950 -3.387 70.492 1.00 10.90 57 VAL B CA 1
ATOM 1793 C C . VAL B 1 57 ? -8.273 -2.603 71.750 1.00 11.41 57 VAL B C 1
ATOM 1794 O O . VAL B 1 57 ? -7.813 -2.943 72.845 1.00 11.65 57 VAL B O 1
ATOM 1798 N N . ALA B 1 58 ? -9.032 -1.528 71.581 1.00 11.62 58 ALA B N 1
ATOM 1799 C CA . ALA B 1 58 ? -9.478 -0.728 72.711 1.00 12.72 58 ALA B CA 1
ATOM 1800 C C . ALA B 1 58 ? -10.863 -1.320 72.915 1.00 13.85 58 ALA B C 1
ATOM 1801 O O . ALA B 1 58 ? -11.660 -1.371 71.976 1.00 13.31 58 ALA B O 1
ATOM 1803 N N . SER B 1 59 ? -11.149 -1.791 74.119 1.00 15.16 59 SER B N 1
ATOM 1804 C CA . SER B 1 59 ? -12.440 -2.410 74.355 1.00 17.74 59 SER B CA 1
ATOM 1805 C C . SER B 1 59 ? -13.033 -1.973 75.678 1.00 19.90 59 SER B C 1
ATOM 1806 O O . SER B 1 59 ? -12.372 -1.348 76.507 1.00 19.91 59 SER B O 1
ATOM 1809 N N . ASP B 1 60 ? -14.298 -2.300 75.859 1.00 23.55 60 ASP B N 1
ATOM 1810 C CA . ASP B 1 60 ? -14.957 -1.948 77.097 1.00 26.29 60 ASP B CA 1
ATOM 1811 C C . ASP B 1 60 ? -15.288 -3.214 77.867 1.00 27.51 60 ASP B C 1
ATOM 1812 O O . ASP B 1 60 ? -14.943 -4.330 77.435 1.00 27.89 60 ASP B O 1
ATOM 1817 N N . ALA B 1 61 ? -16.000 -3.022 78.978 1.00 29.23 61 ALA B N 1
ATOM 1818 C CA . ALA B 1 61 ? -16.399 -4.133 79.831 1.00 29.74 61 ALA B CA 1
ATOM 1819 C C . ALA B 1 61 ? -17.200 -5.162 79.028 1.00 29.31 61 ALA B C 1
ATOM 1820 O O . ALA B 1 61 ? -17.037 -6.368 79.210 1.00 29.95 61 ALA B O 1
ATOM 1822 N N . ALA B 1 62 ? -18.051 -4.682 78.125 1.00 28.79 62 ALA B N 1
ATOM 1823 C CA . ALA B 1 62 ? -18.871 -5.569 77.304 1.00 28.09 62 ALA B CA 1
ATOM 1824 C C . ALA B 1 62 ? -18.044 -6.312 76.256 1.00 28.23 62 ALA B C 1
ATOM 1825 O O . ALA B 1 62 ? -18.472 -7.345 75.741 1.00 28.84 62 ALA B O 1
ATOM 1827 N N . GLY B 1 63 ? -16.864 -5.785 75.938 1.00 27.31 63 GLY B N 1
ATOM 1828 C CA . GLY B 1 63 ? -16.014 -6.428 74.954 1.00 25.54 63 GLY B CA 1
ATOM 1829 C C . GLY B 1 63 ? -16.195 -5.922 73.538 1.00 23.64 63 GLY B C 1
ATOM 1830 O O . GLY B 1 63 ? -15.751 -6.572 72.576 1.00 23.76 63 GLY B O 1
ATOM 1831 N N . GLU B 1 64 ? -16.852 -4.776 73.391 1.00 21.68 64 GLU B N 1
ATOM 1832 C CA . GLU B 1 64 ? -17.056 -4.208 72.072 1.00 21.60 64 GLU B CA 1
ATOM 1833 C C . GLU B 1 64 ? -15.720 -3.596 71.609 1.00 18.72 64 GLU B C 1
ATOM 1834 O O . GLU B 1 64 ? -14.959 -3.059 72.416 1.00 18.24 64 GLU B O 1
ATOM 1840 N N . VAL B 1 65 ? -15.449 -3.685 70.308 1.00 14.86 65 VAL B N 1
ATOM 1841 C CA . VAL B 1 65 ? -14.214 -3.152 69.742 1.00 12.40 65 VAL B CA 1
ATOM 1842 C C . VAL B 1 65 ? -14.417 -1.681 69.399 1.00 11.54 65 VAL B C 1
ATOM 1843 O O . VAL B 1 65 ? -15.149 -1.337 68.464 1.00 11.87 65 VAL B O 1
ATOM 1847 N N . LEU B 1 66 ? -13.764 -0.822 70.171 1.00 9.36 66 LEU B N 1
ATOM 1848 C CA . LEU B 1 66 ? -13.870 0.617 69.991 1.00 9.52 66 LEU B CA 1
ATOM 1849 C C . LEU B 1 66 ? -12.766 1.171 69.094 1.00 9.35 66 LEU B C 1
ATOM 1850 O O . LEU B 1 66 ? -12.828 2.318 68.651 1.00 9.79 66 LEU B O 1
ATOM 1855 N N . GLY B 1 67 ? -11.756 0.348 68.836 1.00 8.84 67 GLY B N 1
ATOM 1856 C CA . GLY B 1 67 ? -10.654 0.756 67.984 1.00 8.79 67 GLY B CA 1
ATOM 1857 C C . GLY B 1 67 ? -9.585 -0.317 67.996 1.00 7.42 67 GLY B C 1
ATOM 1858 O O . GLY B 1 67 ? -9.607 -1.192 68.854 1.00 8.05 67 GLY B O 1
ATOM 1859 N N . TYR B 1 68 ? -8.651 -0.270 67.052 1.00 7.22 68 TYR B N 1
ATOM 1860 C CA . TYR B 1 68 ? -7.586 -1.263 67.027 1.00 7.25 68 TYR B CA 1
ATOM 1861 C C . TYR B 1 68 ? -6.310 -0.683 66.430 1.00 7.70 68 TYR B C 1
ATOM 1862 O O . TYR B 1 68 ? -6.314 0.399 65.837 1.00 7.02 68 TYR B O 1
ATOM 1871 N N . ALA B 1 69 ? -5.210 -1.398 66.612 1.00 6.81 69 ALA B N 1
ATOM 1872 C CA . ALA B 1 69 ? -3.930 -0.943 66.098 1.00 6.45 69 ALA B CA 1
ATOM 1873 C C . ALA B 1 69 ? -3.016 -2.131 65.894 1.00 7.03 69 ALA B C 1
ATOM 1874 O O . ALA B 1 69 ? -3.141 -3.148 66.573 1.00 6.96 69 ALA B O 1
ATOM 1876 N N . SER B 1 70 ? -2.089 -1.997 64.960 1.00 6.54 70 SER B N 1
ATOM 1877 C CA . SER B 1 70 ? -1.162 -3.080 64.682 1.00 6.57 70 SER B CA 1
ATOM 1878 C C . SER B 1 70 ? -0.028 -2.514 63.848 1.00 6.92 70 SER B C 1
ATOM 1879 O O . SER B 1 70 ? -0.025 -1.326 63.526 1.00 6.62 70 SER B O 1
ATOM 1882 N N . TYR B 1 71 ? 0.952 -3.354 63.537 1.00 6.47 71 TYR B N 1
ATOM 1883 C CA . TYR B 1 71 ? 2.041 -2.947 62.670 1.00 6.11 71 TYR B CA 1
ATOM 1884 C C . TYR B 1 71 ? 2.572 -4.149 61.930 1.00 6.58 71 TYR B C 1
ATOM 1885 O O . TYR B 1 71 ? 2.316 -5.287 62.316 1.00 7.52 71 TYR B O 1
ATOM 1894 N N . GLY B 1 72 ? 3.244 -3.876 60.820 1.00 6.39 72 GLY B N 1
ATOM 1895 C CA . GLY B 1 72 ? 3.821 -4.923 60.006 1.00 7.76 72 GLY B CA 1
ATOM 1896 C C . GLY B 1 72 ? 5.026 -4.366 59.274 1.00 8.40 72 GLY B C 1
ATOM 1897 O O . GLY B 1 72 ? 5.404 -3.211 59.480 1.00 8.10 72 GLY B O 1
ATOM 1898 N N . ASP B 1 73 ? 5.625 -5.173 58.410 1.00 8.22 73 ASP B N 1
ATOM 1899 C CA . ASP B 1 73 ? 6.795 -4.728 57.676 1.00 10.19 73 ASP B CA 1
ATOM 1900 C C . ASP B 1 73 ? 6.489 -3.518 56.805 1.00 9.94 73 ASP B C 1
ATOM 1901 O O . ASP B 1 73 ? 5.391 -3.381 56.264 1.00 11.38 73 ASP B O 1
ATOM 1906 N N . TRP B 1 74 ? 7.467 -2.630 56.697 1.00 9.48 74 TRP B N 1
ATOM 1907 C CA . TRP B 1 74 ? 7.320 -1.410 55.917 1.00 8.87 74 TRP B CA 1
ATOM 1908 C C . TRP B 1 74 ? 7.703 -1.578 54.448 1.00 10.63 74 TRP B C 1
ATOM 1909 O O . TRP B 1 74 ? 6.887 -1.307 53.566 1.00 11.58 74 TRP B O 1
ATOM 1920 N N . ARG B 1 75 ? 8.935 -2.015 54.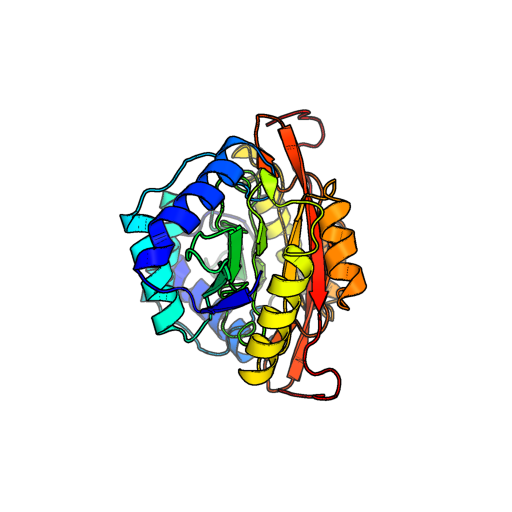182 1.00 9.36 75 ARG B N 1
ATOM 1921 C CA . ARG B 1 75 ? 9.387 -2.213 52.809 1.00 9.64 75 ARG B CA 1
ATOM 1922 C C . ARG B 1 75 ? 9.962 -3.617 52.640 1.00 11.73 75 ARG B C 1
ATOM 1923 O O . ARG B 1 75 ? 10.578 -4.159 53.561 1.00 11.25 75 ARG B O 1
ATOM 1931 N N . PRO B 1 76 ? 9.753 -4.227 51.458 1.00 13.39 76 PRO B N 1
ATOM 1932 C CA . PRO B 1 76 ? 10.219 -5.579 51.129 1.00 14.01 76 PRO B CA 1
ATOM 1933 C C . PRO B 1 76 ? 11.701 -5.793 50.796 1.00 14.83 76 PRO B C 1
ATOM 1934 O O . PRO B 1 76 ? 12.046 -6.247 49.701 1.00 16.02 76 PRO B O 1
ATOM 1938 N N . PHE B 1 77 ? 12.569 -5.464 51.744 1.00 13.44 77 PHE B N 1
ATOM 1939 C CA . PHE B 1 77 ? 14.007 -5.667 51.584 1.00 13.14 77 PHE B CA 1
ATOM 1940 C C . PHE B 1 77 ? 14.536 -6.008 52.970 1.00 12.27 77 PHE B C 1
ATOM 1941 O O . PHE B 1 77 ? 14.107 -5.426 53.962 1.00 12.52 77 PHE B O 1
ATOM 1949 N N . GLU B 1 78 ? 15.462 -6.956 53.033 1.00 11.87 78 GLU B N 1
ATOM 1950 C CA . GLU B 1 78 ? 16.049 -7.400 54.298 1.00 12.05 78 GLU B CA 1
ATOM 1951 C C . GLU B 1 78 ? 16.526 -6.255 55.181 1.00 10.56 78 GLU B C 1
ATOM 1952 O O . GLU B 1 78 ? 16.394 -6.307 56.402 1.00 10.63 78 GLU B O 1
ATOM 1958 N N . GLY B 1 79 ? 17.088 -5.231 54.541 1.00 10.42 79 GLY B N 1
ATOM 1959 C CA . GLY B 1 79 ? 17.625 -4.090 55.263 1.00 9.55 79 GLY B CA 1
ATOM 1960 C C . GLY B 1 79 ? 16.662 -3.265 56.089 1.00 9.83 79 GLY B C 1
ATOM 1961 O O . GLY B 1 79 ? 17.091 -2.489 56.949 1.00 10.23 79 GLY B O 1
ATOM 1962 N N . PHE B 1 80 ? 15.365 -3.409 55.836 1.00 8.48 80 PHE B N 1
ATOM 1963 C CA . PHE B 1 80 ? 14.386 -2.641 56.598 1.00 8.65 80 PHE B CA 1
ATOM 1964 C C . PHE B 1 80 ? 13.813 -3.425 57.765 1.00 9.70 80 PHE B C 1
ATOM 1965 O O . PHE B 1 80 ? 12.834 -2.994 58.376 1.00 10.16 80 PHE B O 1
ATOM 1973 N N . ARG B 1 81 ? 14.438 -4.553 58.099 1.00 10.49 81 ARG B N 1
ATOM 1974 C CA . ARG B 1 81 ? 13.922 -5.379 59.181 1.00 12.19 81 ARG B CA 1
ATOM 1975 C C . ARG B 1 81 ? 13.780 -4.744 60.560 1.00 13.37 81 ARG B C 1
ATOM 1976 O O . ARG B 1 81 ? 13.026 -5.233 61.391 1.00 16.26 81 ARG B O 1
ATOM 1984 N N . GLY B 1 82 ? 14.450 -3.637 60.814 1.00 13.38 82 GLY B N 1
ATOM 1985 C CA . GLY B 1 82 ? 14.292 -3.016 62.118 1.00 12.82 82 GLY B CA 1
ATOM 1986 C C . GLY B 1 82 ? 13.173 -1.982 62.109 1.00 12.09 82 GLY B C 1
ATOM 1987 O O . GLY B 1 82 ? 12.875 -1.350 63.127 1.00 13.52 82 GLY B O 1
ATOM 1988 N N . THR B 1 83 ? 12.521 -1.842 60.960 1.00 9.52 83 THR B N 1
ATOM 1989 C CA . THR B 1 83 ? 11.465 -0.846 60.776 1.00 8.90 83 THR B CA 1
ATOM 1990 C C . THR B 1 83 ? 10.093 -1.433 60.443 1.00 8.53 83 THR B C 1
ATOM 1991 O O . THR B 1 83 ? 9.976 -2.327 59.600 1.00 7.55 83 THR B O 1
ATOM 1995 N N . VAL B 1 84 ? 9.060 -0.929 61.116 1.00 6.94 84 VAL B N 1
ATOM 1996 C CA . VAL B 1 84 ? 7.698 -1.381 60.860 1.00 6.92 84 VAL B CA 1
ATOM 1997 C C . VAL B 1 84 ? 6.790 -0.182 60.593 1.00 6.75 84 VAL B C 1
ATOM 1998 O O . VAL B 1 84 ? 7.081 0.934 61.022 1.00 7.27 84 VAL B O 1
ATOM 2002 N N . GLU B 1 85 ? 5.713 -0.417 59.850 1.00 6.28 85 GLU B N 1
ATOM 2003 C CA . GLU B 1 85 ? 4.740 0.628 59.569 1.00 7.28 85 GLU B CA 1
ATOM 2004 C C . GLU B 1 85 ? 3.509 0.215 60.354 1.00 7.87 85 GLU B C 1
ATOM 2005 O O . GLU B 1 85 ? 3.049 -0.922 60.247 1.00 8.35 85 GLU B O 1
ATOM 2011 N N . HIS B 1 86 ? 2.967 1.134 61.136 1.00 6.74 86 HIS B N 1
ATOM 2012 C CA . HIS B 1 86 ? 1.816 0.802 61.962 1.00 8.53 86 HIS B CA 1
ATOM 2013 C C . HIS B 1 86 ? 0.529 1.446 61.479 1.00 9.17 86 HIS B C 1
ATOM 2014 O O . HIS B 1 86 ? 0.529 2.274 60.566 1.00 8.36 86 HIS B O 1
ATOM 2021 N N A SER B 1 87 ? -0.575 1.062 62.107 0.50 9.11 87 SER B N 1
ATOM 2022 N N B SER B 1 87 ? -0.571 1.032 62.104 0.50 9.25 87 SER B N 1
ATOM 2023 C CA A SER B 1 87 ? -1.876 1.623 61.775 0.50 10.11 87 SER B CA 1
ATOM 2024 C CA B SER B 1 87 ? -1.904 1.536 61.795 0.50 10.55 87 SER B CA 1
ATOM 2025 C C A SER B 1 87 ? -2.706 1.672 63.048 0.50 9.28 87 SER B C 1
ATOM 2026 C C B SER B 1 87 ? -2.711 1.662 63.079 0.50 9.48 87 SER B C 1
ATOM 2027 O O A SER B 1 87 ? -2.616 0.781 63.892 0.50 9.55 87 SER B O 1
ATOM 2028 O O B SER B 1 87 ? -2.615 0.810 63.964 0.50 9.79 87 SER B O 1
ATOM 2033 N N . VAL B 1 88 ? -3.496 2.731 63.183 1.00 9.29 88 VAL B N 1
ATOM 2034 C CA . VAL B 1 88 ? -4.349 2.931 64.351 1.00 9.07 88 VAL B CA 1
ATOM 2035 C C . VAL B 1 88 ? -5.714 3.363 63.826 1.00 9.18 88 VAL B C 1
ATOM 2036 O O . VAL B 1 88 ? -5.811 4.304 63.041 1.00 9.20 88 VAL B O 1
ATOM 2040 N N . TYR B 1 89 ? -6.756 2.659 64.253 1.00 8.87 89 TYR B N 1
ATOM 2041 C CA . TYR B 1 89 ? -8.120 2.944 63.824 1.00 10.09 89 TYR B CA 1
ATOM 2042 C C . TYR B 1 89 ? -9.055 3.096 65.009 1.00 9.61 89 TYR B C 1
ATOM 2043 O O . TYR B 1 89 ? -9.199 2.171 65.807 1.00 10.25 89 TYR B O 1
ATOM 2052 N N . VAL B 1 90 ? -9.701 4.252 65.113 1.00 8.30 90 VAL B N 1
ATOM 2053 C CA . VAL B 1 90 ? -10.659 4.489 66.186 1.00 8.15 90 VAL B CA 1
ATOM 2054 C C . VAL B 1 90 ? -12.052 4.512 65.553 1.00 9.34 90 VAL B C 1
ATOM 2055 O O . VAL B 1 90 ? -12.258 5.159 64.524 1.00 8.50 90 VAL B O 1
ATOM 2059 N N . ARG B 1 91 ? -13.006 3.796 66.144 1.00 9.91 91 ARG B N 1
ATOM 2060 C CA . ARG B 1 91 ? -14.350 3.792 65.579 1.00 10.38 91 ARG B CA 1
ATOM 2061 C C . ARG B 1 91 ? -14.824 5.239 65.580 1.00 10.70 91 ARG B C 1
ATOM 2062 O O . ARG B 1 91 ? -14.597 5.974 66.544 1.00 10.76 91 ARG B O 1
ATOM 2070 N N . ASP B 1 92 ? -15.477 5.644 64.498 1.00 10.41 92 ASP B N 1
ATOM 2071 C CA . ASP B 1 92 ? -15.926 7.020 64.341 1.00 10.92 92 ASP B CA 1
ATOM 2072 C C . ASP B 1 92 ? -16.584 7.687 65.550 1.00 10.85 92 ASP B C 1
ATOM 2073 O O . ASP B 1 92 ? -16.212 8.804 65.918 1.00 11.21 92 ASP B O 1
ATOM 2078 N N . ASP B 1 93 ? -17.554 7.017 66.163 1.00 9.99 93 ASP B N 1
ATOM 2079 C CA . ASP B 1 93 ? -18.257 7.579 67.314 1.00 11.69 93 ASP B CA 1
ATOM 2080 C C . ASP B 1 93 ? -17.388 7.670 68.566 1.00 11.64 93 ASP B C 1
ATOM 2081 O O . ASP B 1 93 ? -17.771 8.306 69.549 1.00 12.03 93 ASP B O 1
ATOM 2086 N N . GLN B 1 94 ? -16.217 7.041 68.529 1.00 10.24 94 GLN B N 1
ATOM 2087 C CA . GLN B 1 94 ? -15.320 7.057 69.676 1.00 9.78 94 GLN B CA 1
ATOM 2088 C C . GLN B 1 94 ? -14.196 8.085 69.551 1.00 9.86 94 GLN B C 1
ATOM 2089 O O . GLN B 1 94 ? -13.306 8.141 70.399 1.00 9.17 94 GLN B O 1
ATOM 2095 N N . ARG B 1 95 ? -14.231 8.894 68.495 1.00 10.02 95 ARG B N 1
ATOM 2096 C CA . ARG B 1 95 ? -13.211 9.921 68.301 1.00 9.96 95 ARG B CA 1
ATOM 2097 C C . ARG B 1 95 ? -13.329 11.004 69.375 1.00 10.53 95 ARG B C 1
ATOM 2098 O O . ARG B 1 95 ? -14.406 11.219 69.941 1.00 11.43 95 ARG B O 1
ATOM 2106 N N . GLY B 1 96 ? -12.211 11.672 69.652 1.00 10.68 96 GLY B N 1
ATOM 2107 C CA . GLY B 1 96 ? -12.192 12.740 70.638 1.00 11.81 96 GLY B CA 1
ATOM 2108 C C . GLY B 1 96 ? -12.181 12.274 72.084 1.00 13.45 96 GLY B C 1
ATOM 2109 O O . GLY B 1 96 ? -12.462 13.061 72.995 1.00 13.72 96 GLY B O 1
ATOM 2110 N N . LYS B 1 97 ? -11.845 11.006 72.301 1.00 11.61 97 LYS B N 1
ATOM 2111 C CA . LYS B 1 97 ? -11.824 10.450 73.647 1.00 11.48 97 LYS B CA 1
ATOM 2112 C C . LYS B 1 97 ? -10.451 9.924 74.055 1.00 10.89 97 LYS B C 1
ATOM 2113 O O . LYS B 1 97 ? -10.320 9.263 75.086 1.00 10.86 97 LYS B O 1
ATOM 2119 N N . GLY B 1 98 ? -9.438 10.219 73.242 1.00 10.11 98 GLY B N 1
ATOM 2120 C CA . GLY B 1 98 ? -8.086 9.783 73.543 1.00 10.53 98 GLY B CA 1
ATOM 2121 C C . GLY B 1 98 ? -7.775 8.314 73.311 1.00 9.74 98 GLY B C 1
ATOM 2122 O O . GLY B 1 98 ? -6.732 7.837 73.757 1.00 9.69 98 GLY B O 1
ATOM 2123 N N . LEU B 1 99 ? -8.656 7.584 72.627 1.00 9.80 99 LEU B N 1
ATOM 2124 C CA . LEU B 1 99 ? -8.394 6.160 72.370 1.00 9.88 99 LEU B CA 1
ATOM 2125 C C . LEU B 1 99 ? -7.215 5.972 71.410 1.00 10.06 99 LEU B C 1
ATOM 2126 O O . LEU B 1 99 ? -6.494 4.973 71.486 1.00 10.82 99 LEU B O 1
ATOM 2131 N N . GLY B 1 100 ? -7.019 6.932 70.510 1.00 9.65 100 GLY B N 1
ATOM 2132 C CA . GLY B 1 100 ? -5.913 6.837 69.573 1.00 9.55 100 GLY B CA 1
ATOM 2133 C C . GLY B 1 100 ? -4.593 6.880 70.318 1.00 9.81 100 GLY B C 1
ATOM 2134 O O . GLY B 1 100 ? -3.660 6.129 70.016 1.00 10.34 100 GLY B O 1
ATOM 2135 N N . VAL B 1 101 ? -4.514 7.770 71.303 1.00 9.99 101 VAL B N 1
ATOM 2136 C CA . VAL B 1 101 ? -3.309 7.913 72.107 1.00 10.20 101 VAL B CA 1
ATOM 2137 C C . VAL B 1 101 ? -3.058 6.628 72.893 1.00 10.57 101 VAL B C 1
ATOM 2138 O O . VAL B 1 101 ? -1.934 6.126 72.939 1.00 10.75 101 VAL B O 1
ATOM 2142 N N . GLN B 1 102 ? -4.107 6.087 73.504 1.00 9.63 102 GLN B N 1
ATOM 2143 C CA . GLN B 1 102 ? -3.960 4.857 74.271 1.00 10.82 102 GLN B CA 1
ATOM 2144 C C . GLN B 1 102 ? -3.482 3.713 73.388 1.00 10.12 102 GLN B C 1
ATOM 2145 O O . GLN B 1 102 ? -2.611 2.940 73.784 1.00 10.84 102 GLN B O 1
ATOM 2151 N N . LEU B 1 103 ? -4.049 3.603 72.191 1.00 8.41 103 LEU B N 1
ATOM 2152 C CA . LEU B 1 103 ? -3.663 2.526 71.289 1.00 8.56 103 LEU B CA 1
ATOM 2153 C C . LEU B 1 103 ? -2.225 2.667 70.796 1.00 10.13 103 LEU B C 1
ATOM 2154 O O . LEU B 1 103 ? -1.455 1.706 70.827 1.00 10.74 103 LEU B O 1
ATOM 2159 N N . LEU B 1 104 ? -1.855 3.867 70.356 1.00 9.44 104 LEU B N 1
ATOM 2160 C CA . LEU B 1 104 ? -0.507 4.090 69.845 1.00 9.32 104 LEU B CA 1
ATOM 2161 C C . LEU B 1 104 ? 0.558 3.947 70.936 1.00 10.00 104 LEU B C 1
ATOM 2162 O O . LEU B 1 104 ? 1.631 3.395 70.683 1.00 10.04 104 LEU B O 1
ATOM 2167 N N . GLN B 1 105 ? 0.269 4.434 72.143 1.00 10.06 105 GLN B N 1
ATOM 2168 C CA . GLN B 1 105 ? 1.227 4.309 73.239 1.00 11.64 105 GLN B CA 1
ATOM 2169 C C . GLN B 1 105 ? 1.487 2.833 73.529 1.00 10.88 105 GLN B C 1
ATOM 2170 O O . GLN B 1 105 ? 2.628 2.426 73.742 1.00 11.85 105 GLN B O 1
ATOM 2176 N N . ALA B 1 106 ? 0.423 2.036 73.545 1.00 9.85 106 ALA B N 1
ATOM 2177 C CA . ALA B 1 106 ? 0.552 0.609 73.816 1.00 10.15 106 ALA B CA 1
ATOM 2178 C C . ALA B 1 106 ? 1.331 -0.082 72.704 1.00 9.82 106 ALA B C 1
ATOM 2179 O O . ALA B 1 106 ? 2.130 -0.981 72.959 1.00 10.49 106 ALA B O 1
ATOM 2181 N N . LEU B 1 107 ? 1.091 0.342 71.466 1.00 9.71 107 LEU B N 1
ATOM 2182 C CA . LEU B 1 107 ? 1.765 -0.239 70.313 1.00 9.26 107 LEU B CA 1
ATOM 2183 C C . LEU B 1 107 ? 3.260 0.068 70.347 1.00 9.09 107 LEU B C 1
ATOM 2184 O O . LEU B 1 107 ? 4.088 -0.794 70.036 1.00 8.90 107 LEU B O 1
ATOM 2189 N N . ILE B 1 108 ? 3.597 1.301 70.725 1.00 8.60 108 ILE B N 1
ATOM 2190 C CA . ILE B 1 108 ? 4.989 1.731 70.815 1.00 8.73 108 ILE B CA 1
ATOM 2191 C C . ILE B 1 108 ? 5.718 0.871 71.848 1.00 9.95 108 ILE B C 1
ATOM 2192 O O . ILE B 1 108 ? 6.841 0.440 71.624 1.00 10.82 108 ILE B O 1
ATOM 2197 N N . GLU B 1 109 ? 5.068 0.617 72.972 1.00 11.98 109 GLU B N 1
ATOM 2198 C CA . GLU B 1 109 ? 5.687 -0.193 74.004 1.00 13.84 109 GLU B CA 1
ATOM 2199 C C . GLU B 1 109 ? 5.902 -1.631 73.545 1.00 13.53 109 GLU B C 1
ATOM 2200 O O . GLU B 1 109 ? 6.919 -2.239 73.893 1.00 13.85 109 GLU B O 1
ATOM 2206 N N . ARG B 1 110 ? 4.976 -2.190 72.760 1.00 12.67 110 ARG B N 1
ATOM 2207 C CA . ARG B 1 110 ? 5.168 -3.557 72.274 1.00 13.73 110 ARG B CA 1
ATOM 2208 C C . ARG B 1 110 ? 6.292 -3.622 71.239 1.00 13.52 110 ARG B C 1
ATOM 2209 O O . ARG B 1 110 ? 7.077 -4.578 71.210 1.00 13.71 110 ARG B O 1
ATOM 2217 N N . ALA B 1 111 ? 6.351 -2.615 70.370 1.00 12.05 111 ALA B N 1
ATOM 2218 C CA . ALA B 1 111 ? 7.375 -2.554 69.327 1.00 11.94 111 ALA B CA 1
ATOM 2219 C C . ALA B 1 111 ? 8.760 -2.457 69.954 1.00 12.78 111 ALA B C 1
ATOM 2220 O O . ALA B 1 111 ? 9.709 -3.118 69.525 1.00 12.87 111 ALA B O 1
ATOM 2222 N N . ARG B 1 112 ? 8.868 -1.617 70.973 1.00 13.18 112 ARG B N 1
ATOM 2223 C CA . ARG B 1 112 ? 10.134 -1.428 71.654 1.00 13.80 112 ARG B CA 1
ATOM 2224 C C . ARG B 1 112 ? 10.532 -2.722 72.367 1.00 15.21 112 ARG B C 1
ATOM 2225 O O . ARG B 1 112 ? 11.692 -3.120 72.339 1.00 15.36 112 ARG B O 1
ATOM 2233 N N . ALA B 1 113 ? 9.567 -3.378 73.006 1.00 16.01 113 ALA B N 1
ATOM 2234 C CA . ALA B 1 113 ? 9.822 -4.634 73.715 1.00 17.62 113 ALA B CA 1
ATOM 2235 C C . ALA B 1 113 ? 10.270 -5.739 72.755 1.00 17.91 113 ALA B C 1
ATOM 2236 O O . ALA B 1 113 ? 11.016 -6.646 73.133 1.00 19.35 113 ALA B O 1
ATOM 2238 N N . GLN B 1 114 ? 9.817 -5.659 71.514 1.00 17.45 114 GLN B N 1
ATOM 2239 C CA . GLN B 1 114 ? 10.182 -6.639 70.503 1.00 17.97 114 GLN B CA 1
ATOM 2240 C C . GLN B 1 114 ? 11.562 -6.338 69.918 1.00 17.53 114 GLN B C 1
ATOM 2241 O O . GLN B 1 114 ? 12.068 -7.071 69.060 1.00 18.28 114 GLN B O 1
ATOM 2247 N N . GLY B 1 115 ? 12.174 -5.253 70.378 1.00 16.59 115 GLY B N 1
ATOM 2248 C CA . GLY B 1 115 ? 13.492 -4.903 69.883 1.00 15.46 115 GLY B CA 1
ATOM 2249 C C . GLY B 1 115 ? 13.569 -4.229 68.522 1.00 14.34 115 GLY B C 1
ATOM 2250 O O . GLY B 1 115 ? 14.635 -4.199 67.899 1.00 14.32 115 GLY B O 1
ATOM 2251 N N . LEU B 1 116 ? 12.446 -3.681 68.064 1.00 13.44 116 LEU B N 1
ATOM 2252 C CA . LEU B 1 116 ? 12.409 -2.989 66.781 1.00 12.91 116 LEU B CA 1
ATOM 2253 C C . LEU B 1 116 ? 13.121 -1.641 66.920 1.00 12.11 116 LEU B C 1
ATOM 2254 O O . LEU B 1 116 ? 13.348 -1.176 68.038 1.00 12.19 116 LEU B O 1
ATOM 2259 N N . HIS B 1 117 ? 13.473 -1.018 65.797 1.00 9.78 117 HIS B N 1
ATOM 2260 C CA . HIS B 1 117 ? 14.207 0.242 65.844 1.00 8.61 117 HIS B CA 1
ATOM 2261 C C . HIS B 1 117 ? 13.405 1.480 65.450 1.00 9.16 117 HIS B C 1
ATOM 2262 O O . HIS B 1 117 ? 13.530 2.540 66.075 1.00 10.27 117 HIS B O 1
ATOM 2269 N N . VAL B 1 118 ? 12.570 1.356 64.426 1.00 8.06 118 VAL B N 1
ATOM 2270 C CA . VAL B 1 118 ? 11.819 2.510 63.961 1.00 7.64 118 VAL B CA 1
ATOM 2271 C C . VAL B 1 118 ? 10.381 2.204 63.575 1.00 8.01 118 VAL B C 1
ATOM 2272 O O . VAL B 1 118 ? 10.101 1.162 62.971 1.00 7.15 118 VAL B O 1
ATOM 2276 N N A MET B 1 119 ? 9.488 3.113 63.928 0.70 6.65 119 MET B N 1
ATOM 2277 N N B MET B 1 119 ? 9.461 3.098 63.942 0.30 7.40 119 MET B N 1
ATOM 2278 C CA A MET B 1 119 ? 8.073 2.989 63.585 0.70 6.50 119 MET B CA 1
ATOM 2279 C CA B MET B 1 119 ? 8.057 2.928 63.571 0.30 7.14 119 MET B CA 1
ATOM 2280 C C A MET B 1 119 ? 7.756 4.087 62.587 0.70 6.81 119 MET B C 1
ATOM 2281 C C B MET B 1 119 ? 7.760 4.066 62.589 0.30 7.23 119 MET B C 1
ATOM 2282 O O A MET B 1 119 ? 8.039 5.264 62.843 0.70 6.90 119 MET B O 1
ATOM 2283 O O B MET B 1 119 ? 8.050 5.230 62.857 0.30 7.20 119 MET B O 1
ATOM 2292 N N . VAL B 1 120 ? 7.179 3.706 61.455 1.00 6.37 120 VAL B N 1
ATOM 2293 C CA . VAL B 1 120 ? 6.838 4.664 60.410 1.00 7.34 120 VAL B CA 1
ATOM 2294 C C . VAL B 1 120 ? 5.326 4.818 60.279 1.00 8.42 120 VAL B C 1
ATOM 2295 O O . VAL B 1 120 ? 4.580 3.831 60.285 1.00 8.14 120 VAL B O 1
ATOM 2299 N N . ALA B 1 121 ? 4.885 6.064 60.162 1.00 7.56 121 ALA B N 1
ATOM 2300 C CA . ALA B 1 121 ? 3.473 6.378 59.995 1.00 7.82 121 ALA B CA 1
ATOM 2301 C C . ALA B 1 121 ? 3.302 7.003 58.612 1.00 8.19 121 ALA B C 1
ATOM 2302 O O . ALA B 1 121 ? 4.080 7.869 58.215 1.00 7.62 121 ALA B O 1
ATOM 2304 N N . ALA B 1 122 ? 2.287 6.547 57.883 1.00 8.03 122 ALA B N 1
ATOM 2305 C CA . ALA B 1 122 ? 1.972 7.050 56.544 1.00 7.36 122 ALA B CA 1
ATOM 2306 C C . ALA B 1 122 ? 0.599 7.695 56.702 1.00 8.21 122 ALA B C 1
ATOM 2307 O O . ALA B 1 122 ? -0.420 7.002 56.753 1.00 8.54 122 ALA B O 1
ATOM 2309 N N . ILE B 1 123 ? 0.578 9.021 56.772 1.00 6.39 123 ILE B N 1
ATOM 2310 C CA . ILE B 1 123 ? -0.656 9.753 57.019 1.00 6.88 123 ILE B CA 1
ATOM 2311 C C . ILE B 1 123 ? -1.052 10.699 55.893 1.00 6.53 123 ILE B C 1
ATOM 2312 O O . ILE B 1 123 ? -0.210 11.415 55.349 1.00 6.89 123 ILE B O 1
ATOM 2317 N N . GLU B 1 124 ? -2.336 10.708 55.544 1.00 6.54 124 GLU B N 1
ATOM 2318 C CA . GLU B 1 124 ? -2.802 11.614 54.502 1.00 8.04 124 GLU B CA 1
ATOM 2319 C C . GLU B 1 124 ? -2.505 13.015 55.044 1.00 8.12 124 GLU B C 1
ATOM 2320 O O . GLU B 1 124 ? -2.857 13.345 56.176 1.00 7.99 124 GLU B O 1
ATOM 2326 N N . SER B 1 125 ? -1.850 13.834 54.231 1.00 8.13 125 SER B N 1
ATOM 2327 C CA . SER B 1 125 ? -1.421 15.163 54.656 1.00 8.19 125 SER B CA 1
ATOM 2328 C C . SER B 1 125 ? -2.412 16.115 55.309 1.00 8.49 125 SER B C 1
ATOM 2329 O O . SER B 1 125 ? -2.008 16.949 56.119 1.00 9.11 125 SER B O 1
ATOM 2332 N N . GLY B 1 126 ? -3.692 16.003 54.975 1.00 9.64 126 GLY B N 1
ATOM 2333 C CA . GLY B 1 126 ? -4.677 16.887 55.578 1.00 9.00 126 GLY B CA 1
ATOM 2334 C C . GLY B 1 126 ? -5.189 16.400 56.925 1.00 9.55 126 GLY B C 1
ATOM 2335 O O . GLY B 1 126 ? -5.955 17.101 57.588 1.00 11.23 126 GLY B O 1
ATOM 2336 N N . ASN B 1 127 ? -4.770 15.209 57.340 1.00 8.40 127 ASN B N 1
ATOM 2337 C CA . ASN B 1 127 ? -5.215 14.646 58.611 1.00 8.10 127 ASN B CA 1
ATOM 2338 C C . ASN B 1 127 ? -4.443 15.241 59.792 1.00 8.36 127 ASN B C 1
ATOM 2339 O O . ASN B 1 127 ? -3.593 14.581 60.389 1.00 8.41 127 ASN B O 1
ATOM 2344 N N . ALA B 1 128 ? -4.749 16.492 60.127 1.00 8.23 128 ALA B N 1
ATOM 2345 C CA . ALA B 1 128 ? -4.073 17.188 61.215 1.00 8.40 128 ALA B CA 1
ATOM 2346 C C . ALA B 1 128 ? -4.248 16.492 62.561 1.00 8.82 128 ALA B C 1
ATOM 2347 O O . ALA B 1 128 ? -3.348 16.523 63.401 1.00 8.77 128 ALA B O 1
ATOM 2349 N N . ALA B 1 129 ? -5.406 15.872 62.774 1.00 8.09 129 ALA B N 1
ATOM 2350 C CA . ALA B 1 129 ? -5.654 15.174 64.027 1.00 9.49 129 ALA B CA 1
ATOM 2351 C C . ALA B 1 129 ? -4.630 14.054 64.225 1.00 9.65 129 ALA B C 1
ATOM 2352 O O . ALA B 1 129 ? -4.039 13.924 65.300 1.00 10.06 129 ALA B O 1
ATOM 2354 N N . SER B 1 130 ? -4.410 13.259 63.182 1.00 8.92 130 SER B N 1
ATOM 2355 C CA . SER B 1 130 ? -3.462 12.149 63.261 1.00 9.25 130 SER B CA 1
ATOM 2356 C C . SER B 1 130 ? -2.020 12.624 63.354 1.00 8.72 130 SER B C 1
ATOM 2357 O O . SER B 1 130 ? -1.227 12.077 64.118 1.00 8.24 130 SER B O 1
ATOM 2360 N N . ILE B 1 131 ? -1.675 13.639 62.573 1.00 7.10 131 ILE B N 1
ATOM 2361 C CA . ILE B 1 131 ? -0.318 14.161 62.607 1.00 7.37 131 ILE B CA 1
ATOM 2362 C C . ILE B 1 131 ? 0.000 14.670 64.016 1.00 8.39 131 ILE B C 1
ATOM 2363 O O . ILE B 1 131 ? 1.093 14.432 64.540 1.00 7.70 131 ILE B O 1
ATOM 2368 N N . GLY B 1 132 ? -0.966 15.348 64.634 1.00 9.17 132 GLY B N 1
ATOM 2369 C CA . GLY B 1 132 ? -0.773 15.854 65.984 1.00 9.45 132 GLY B CA 1
ATOM 2370 C C . GLY B 1 132 ? -0.591 14.738 67.002 1.00 9.04 132 GLY B C 1
ATOM 2371 O O . GLY B 1 132 ? 0.303 14.810 67.848 1.00 10.97 132 GLY B O 1
ATOM 2372 N N . LEU B 1 133 ? -1.440 13.715 66.938 1.00 10.36 133 LEU B N 1
ATOM 2373 C CA . LEU B 1 133 ? -1.352 12.573 67.846 1.00 11.23 133 LEU B CA 1
ATOM 2374 C C . LEU B 1 133 ? 0.054 11.991 67.797 1.00 10.20 133 LEU B C 1
ATOM 2375 O O . LEU B 1 133 ? 0.678 11.752 68.829 1.00 11.69 133 LEU B O 1
ATOM 2380 N N . HIS B 1 134 ? 0.554 11.759 66.589 1.00 8.82 134 HIS B N 1
ATOM 2381 C CA . HIS B 1 134 ? 1.887 11.198 66.427 1.00 8.34 134 HIS B CA 1
ATOM 2382 C C . HIS B 1 134 ? 2.982 12.111 66.941 1.00 8.89 134 HIS B C 1
ATOM 2383 O O . HIS B 1 134 ? 3.914 11.680 67.610 1.00 8.14 134 HIS B O 1
ATOM 2390 N N . ARG B 1 135 ? 2.855 13.392 66.637 1.00 9.74 135 ARG B N 1
ATOM 2391 C CA . ARG B 1 135 ? 3.856 14.355 67.059 1.00 10.71 135 ARG B CA 1
ATOM 2392 C C . ARG B 1 135 ? 4.010 14.350 68.568 1.00 10.96 135 ARG B C 1
ATOM 2393 O O . ARG B 1 135 ? 5.110 14.412 69.111 1.00 10.35 135 ARG B O 1
ATOM 2401 N N . ARG B 1 136 ? 2.878 14.308 69.249 1.00 10.67 136 ARG B N 1
ATOM 2402 C CA . ARG B 1 136 ? 2.927 14.321 70.687 1.00 11.94 136 ARG B CA 1
ATOM 2403 C C . ARG B 1 136 ? 3.397 13.021 71.313 1.00 12.01 136 ARG B C 1
ATOM 2404 O O . ARG B 1 136 ? 3.656 12.967 72.524 1.00 13.85 136 ARG B O 1
ATOM 2412 N N . LEU B 1 137 ? 3.575 11.990 70.492 1.00 10.47 137 LEU B N 1
ATOM 2413 C CA . LEU B 1 137 ? 4.088 10.728 71.004 1.00 10.19 137 LEU B CA 1
ATOM 2414 C C . LEU B 1 137 ? 5.527 10.512 70.530 1.00 9.91 137 LEU B C 1
ATOM 2415 O O . LEU B 1 137 ? 6.037 9.392 70.538 1.00 11.58 137 LEU B O 1
ATOM 2420 N N . GLY B 1 138 ? 6.168 11.595 70.101 1.00 8.91 138 GLY B N 1
ATOM 2421 C CA . GLY B 1 138 ? 7.556 11.509 69.679 1.00 9.53 138 GLY B CA 1
ATOM 2422 C C . GLY B 1 138 ? 7.871 11.373 68.202 1.00 9.67 138 GLY B C 1
ATOM 2423 O O . GLY B 1 138 ? 9.046 11.383 67.824 1.00 11.21 138 GLY B O 1
ATOM 2424 N N . PHE B 1 139 ? 6.848 11.244 67.364 1.00 8.72 139 PHE B N 1
ATOM 2425 C CA . PHE B 1 139 ? 7.078 11.109 65.929 1.00 7.79 139 PHE B CA 1
ATOM 2426 C C . PHE B 1 139 ? 7.480 12.440 65.309 1.00 8.85 139 PHE B C 1
ATOM 2427 O O . PHE B 1 139 ? 7.017 13.501 65.732 1.00 8.83 139 PHE B O 1
ATOM 2435 N N . GLU B 1 140 ? 8.347 12.376 64.305 1.00 7.85 140 GLU B N 1
ATOM 2436 C CA . GLU B 1 140 ? 8.785 13.571 63.599 1.00 9.36 140 GLU B CA 1
ATOM 2437 C C . GLU B 1 140 ? 8.479 13.402 62.123 1.00 7.85 140 GLU B C 1
ATOM 2438 O O . GLU B 1 140 ? 8.581 12.295 61.587 1.00 7.44 140 GLU B O 1
ATOM 2444 N N . ILE B 1 141 ? 8.104 14.496 61.467 1.00 7.11 141 ILE B N 1
ATOM 2445 C CA . ILE B 1 141 ? 7.808 14.450 60.040 1.00 6.68 141 ILE B CA 1
ATOM 2446 C C . ILE B 1 141 ? 9.114 14.139 59.305 1.00 6.71 141 ILE B C 1
ATOM 2447 O O . ILE B 1 141 ? 10.146 14.762 59.567 1.00 6.48 141 ILE B O 1
ATOM 2452 N N A SER B 1 142 ? 9.059 13.167 58.401 0.70 6.66 142 SER B N 1
ATOM 2453 N N B SER B 1 142 ? 9.066 13.169 58.395 0.30 7.00 142 SER B N 1
ATOM 2454 C CA A SER B 1 142 ? 10.237 12.759 57.650 0.70 6.50 142 SER B CA 1
ATOM 2455 C CA B SER B 1 142 ? 10.246 12.768 57.633 0.30 7.14 142 SER B CA 1
ATOM 2456 C C A SER B 1 142 ? 10.014 12.790 56.139 0.70 6.96 142 SER B C 1
ATOM 2457 C C B SER B 1 142 ? 10.025 12.828 56.129 0.30 7.38 142 SER B C 1
ATOM 2458 O O A SER B 1 142 ? 10.927 12.500 55.368 0.70 7.61 142 SER B O 1
ATOM 2459 O O B SER B 1 142 ? 10.949 12.590 55.351 0.30 7.79 142 SER B O 1
ATOM 2464 N N . GLY B 1 143 ? 8.803 13.143 55.718 1.00 7.60 143 GLY B N 1
ATOM 2465 C CA . GLY B 1 143 ? 8.515 13.210 54.297 1.00 7.20 143 GLY B CA 1
ATOM 2466 C C . GLY B 1 143 ? 7.178 13.841 53.962 1.00 8.06 143 GLY B C 1
ATOM 2467 O O . GLY B 1 143 ? 6.222 13.744 54.733 1.00 8.64 143 GLY B O 1
ATOM 2468 N N . GLN B 1 144 ? 7.125 14.500 52.808 1.00 8.38 144 GLN B N 1
ATOM 2469 C CA . GLN B 1 144 ? 5.915 15.154 52.302 1.00 8.70 144 GLN B CA 1
ATOM 2470 C C . GLN B 1 144 ? 5.919 14.797 50.813 1.00 8.77 144 GLN B C 1
ATOM 2471 O O . GLN B 1 144 ? 6.714 15.333 50.036 1.00 9.17 144 GLN B O 1
ATOM 2477 N N . MET B 1 145 ? 5.038 13.885 50.424 1.00 7.60 145 MET B N 1
ATOM 2478 C CA . MET B 1 145 ? 4.984 13.416 49.048 1.00 7.23 145 MET B CA 1
ATOM 2479 C C . MET B 1 145 ? 3.655 13.741 48.370 1.00 8.34 145 MET B C 1
ATOM 2480 O O . MET B 1 145 ? 2.646 13.064 48.565 1.00 7.59 145 MET B O 1
ATOM 2485 N N . PRO B 1 146 ? 3.648 14.794 47.546 1.00 8.88 146 PRO B N 1
ATOM 2486 C CA . PRO B 1 146 ? 2.424 15.196 46.862 1.00 8.74 146 PRO B CA 1
ATOM 2487 C C . PRO B 1 146 ? 1.904 14.344 45.711 1.00 8.23 146 PRO B C 1
ATOM 2488 O O . PRO B 1 146 ? 2.667 13.857 44.882 1.00 9.09 146 PRO B O 1
ATOM 2492 N N A GLN B 1 147 ? 0.586 14.171 45.690 0.50 8.39 147 GLN B N 1
ATOM 2493 N N B GLN B 1 147 ? 0.585 14.166 45.696 0.50 8.35 147 GLN B N 1
ATOM 2494 C CA A GLN B 1 147 ? -0.133 13.422 44.658 0.50 8.22 147 GLN B CA 1
ATOM 2495 C CA B GLN B 1 147 ? -0.117 13.430 44.652 0.50 8.15 147 GLN B CA 1
ATOM 2496 C C A GLN B 1 147 ? 0.328 11.992 44.397 0.50 7.93 147 GLN B C 1
ATOM 2497 C C B GLN B 1 147 ? 0.332 11.995 44.398 0.50 7.90 147 GLN B C 1
ATOM 2498 O O A GLN B 1 147 ? 0.185 11.488 43.283 0.50 8.12 147 GLN B O 1
ATOM 2499 O O B GLN B 1 147 ? 0.187 11.487 43.284 0.50 8.11 147 GLN B O 1
ATOM 2510 N N . VAL B 1 148 ? 0.856 11.333 45.425 1.00 7.46 148 VAL B N 1
ATOM 2511 C CA . VAL B 1 148 ? 1.302 9.949 45.278 1.00 7.44 148 VAL B CA 1
ATOM 2512 C C . VAL B 1 148 ? 0.145 8.980 45.474 1.00 7.78 148 VAL B C 1
ATOM 2513 O O . VAL B 1 148 ? 0.272 7.778 45.224 1.00 9.16 148 VAL B O 1
ATOM 2517 N N . GLY B 1 149 ? -0.988 9.506 45.920 1.00 7.89 149 GLY B N 1
ATOM 2518 C CA . GLY B 1 149 ? -2.148 8.661 46.119 1.00 8.39 149 GLY B CA 1
ATOM 2519 C C . GLY B 1 149 ? -3.401 9.232 45.482 1.00 8.14 149 GLY B C 1
ATOM 2520 O O . GLY B 1 149 ? -3.401 10.357 44.971 1.00 7.40 149 GLY B O 1
ATOM 2521 N N . GLN B 1 150 ? -4.469 8.443 45.501 1.00 8.09 150 GLN B N 1
ATOM 2522 C CA . GLN B 1 150 ? -5.752 8.872 44.960 1.00 9.72 150 GLN B CA 1
ATOM 2523 C C . GLN B 1 150 ? -6.880 8.119 45.643 1.00 10.30 150 GLN B C 1
ATOM 2524 O O . GLN B 1 150 ? -6.745 6.949 46.000 1.00 10.45 150 GLN B O 1
ATOM 2530 N N . LYS B 1 151 ? -7.988 8.814 45.851 1.00 10.73 151 LYS B N 1
ATOM 2531 C CA . LYS B 1 151 ? -9.167 8.209 46.438 1.00 11.11 151 LYS B CA 1
ATOM 2532 C C . LYS B 1 151 ? -10.310 9.177 46.199 1.00 12.75 151 LYS B C 1
ATOM 2533 O O . LYS B 1 151 ? -10.105 10.392 46.143 1.00 12.63 151 LYS B O 1
ATOM 2539 N N . PHE B 1 152 ? -11.512 8.634 46.040 1.00 14.17 152 PHE B N 1
ATOM 2540 C CA . PHE B 1 152 ? -12.695 9.457 45.818 1.00 15.20 152 PHE B CA 1
ATOM 2541 C C . PHE B 1 152 ? -12.530 10.362 44.604 1.00 14.52 152 PHE B C 1
ATOM 2542 O O . PHE B 1 152 ? -13.090 11.455 44.558 1.00 15.72 152 PHE B O 1
ATOM 2550 N N . GLY B 1 153 ? -11.750 9.903 43.630 1.00 14.49 153 GLY B N 1
ATOM 2551 C CA . GLY B 1 153 ? -11.540 10.673 42.420 1.00 14.25 153 GLY B CA 1
ATOM 2552 C C . GLY B 1 153 ? -10.606 11.866 42.509 1.00 14.26 153 GLY B C 1
ATOM 2553 O O . GLY B 1 153 ? -10.583 12.689 41.597 1.00 15.42 153 GLY B O 1
ATOM 2554 N N . ARG B 1 154 ? -9.835 11.980 43.586 1.00 12.67 154 ARG B N 1
ATOM 2555 C CA . ARG B 1 154 ? -8.909 13.103 43.708 1.00 14.12 154 ARG B CA 1
ATOM 2556 C C . ARG B 1 154 ? -7.511 12.652 44.127 1.00 12.29 154 ARG B C 1
ATOM 2557 O O . ARG B 1 154 ? -7.352 11.579 44.707 1.00 10.98 154 ARG B O 1
ATOM 2565 N N . TRP B 1 155 ? -6.502 13.463 43.804 1.00 10.91 155 TRP B N 1
ATOM 2566 C CA . TRP B 1 155 ? -5.123 13.153 44.186 1.00 9.59 155 TRP B CA 1
ATOM 2567 C C . TRP B 1 155 ? -4.994 13.418 45.682 1.00 9.35 155 TRP B C 1
ATOM 2568 O O . TRP B 1 155 ? -5.652 14.308 46.216 1.00 10.73 155 TRP B O 1
ATOM 2579 N N . LEU B 1 156 ? -4.144 12.647 46.351 1.00 8.01 156 LEU B N 1
ATOM 2580 C CA . LEU B 1 156 ? -3.917 12.809 47.783 1.00 8.43 156 LEU B CA 1
ATOM 2581 C C . LEU B 1 156 ? -2.423 12.913 48.051 1.00 8.08 156 LEU B C 1
ATOM 2582 O O . LEU B 1 156 ? -1.611 12.337 47.328 1.00 7.74 156 LEU B O 1
ATOM 2587 N N . ASP B 1 157 ? -2.068 13.664 49.084 1.00 8.23 157 ASP B N 1
ATOM 2588 C CA . ASP B 1 157 ? -0.672 13.839 49.472 1.00 9.11 157 ASP B CA 1
ATOM 2589 C C . ASP B 1 157 ? -0.399 12.968 50.690 1.00 7.79 157 ASP B C 1
ATOM 2590 O O . ASP B 1 157 ? -1.270 12.789 51.545 1.00 7.75 157 ASP B O 1
ATOM 2595 N N . LEU B 1 158 ? 0.819 12.448 50.778 1.00 6.52 158 LEU B N 1
ATOM 2596 C CA . LEU B 1 158 ? 1.186 11.596 51.894 1.00 7.59 158 LEU B CA 1
ATOM 2597 C C . LEU B 1 158 ? 2.270 12.227 52.766 1.00 8.45 158 LEU B C 1
ATOM 2598 O O . LEU B 1 158 ? 3.268 12.738 52.267 1.00 7.94 158 LEU B O 1
ATOM 2603 N N . THR B 1 159 ? 2.054 12.204 54.074 1.00 6.66 159 THR B N 1
ATOM 2604 C CA . THR B 1 159 ? 3.041 12.719 55.010 1.00 7.49 159 THR B CA 1
ATOM 2605 C C . THR B 1 159 ? 3.607 11.511 55.754 1.00 8.17 159 THR B C 1
ATOM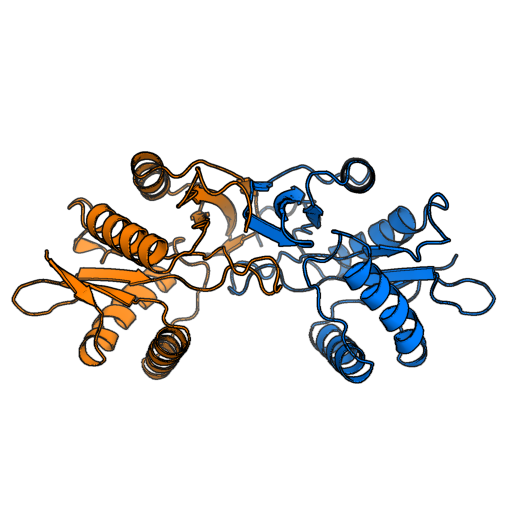 2606 O O . THR B 1 159 ? 2.851 10.681 56.271 1.00 7.70 159 THR B O 1
ATOM 2610 N N . PHE B 1 160 ? 4.932 11.399 55.785 1.00 7.89 160 PHE B N 1
ATOM 2611 C CA . PHE B 1 160 ? 5.587 10.313 56.505 1.00 7.69 160 PHE B CA 1
ATOM 2612 C C . PHE B 1 160 ? 6.093 10.856 57.835 1.00 7.30 160 PHE B C 1
ATOM 2613 O O . PHE B 1 160 ? 6.601 11.978 57.907 1.00 7.13 160 PHE B O 1
ATOM 2621 N N . MET B 1 161 ? 5.935 10.066 58.887 1.00 6.22 161 MET B N 1
ATOM 2622 C CA . MET B 1 161 ? 6.429 10.443 60.203 1.00 5.96 161 MET B CA 1
ATOM 2623 C C . MET B 1 161 ? 7.114 9.210 60.768 1.00 7.15 161 MET B C 1
ATOM 2624 O O . MET B 1 161 ? 6.801 8.084 60.374 1.00 7.80 161 MET B O 1
ATOM 2629 N N . GLN B 1 162 ? 8.051 9.405 61.683 1.00 5.99 162 GLN B N 1
ATOM 2630 C CA . GLN B 1 162 ? 8.718 8.251 62.256 1.00 6.34 162 GLN B CA 1
ATOM 2631 C C . GLN B 1 162 ? 9.182 8.500 63.679 1.00 7.14 162 GLN B C 1
ATOM 2632 O O . GLN B 1 162 ? 9.420 9.641 64.091 1.00 6.27 162 GLN B O 1
ATOM 2638 N N . LEU B 1 163 ? 9.295 7.406 64.419 1.00 6.40 163 LEU B N 1
ATOM 2639 C CA . LEU B 1 163 ? 9.728 7.430 65.806 1.00 7.15 163 LEU B CA 1
ATOM 2640 C C . LEU B 1 163 ? 10.847 6.420 65.981 1.00 8.39 163 LEU B C 1
ATOM 2641 O O . LEU B 1 163 ? 10.680 5.242 65.645 1.00 7.72 163 LEU B O 1
ATOM 2646 N N . ASN B 1 164 ? 11.988 6.880 66.486 1.00 9.32 164 ASN B N 1
ATOM 2647 C CA . ASN B 1 164 ? 13.109 5.985 66.737 1.00 11.02 164 ASN B CA 1
ATOM 2648 C C . ASN B 1 164 ? 12.868 5.421 68.132 1.00 11.34 164 ASN B C 1
ATOM 2649 O O . ASN B 1 164 ? 12.859 6.167 69.115 1.00 11.33 164 ASN B O 1
ATOM 2654 N N . LEU B 1 165 ? 12.673 4.106 68.205 1.00 10.52 165 LEU B N 1
ATOM 2655 C CA . LEU B 1 165 ? 12.384 3.418 69.462 1.00 11.04 165 LEU B CA 1
ATOM 2656 C C . LEU B 1 165 ? 13.563 3.200 70.405 1.00 13.23 165 LEU B C 1
ATOM 2657 O O . LEU B 1 165 ? 13.366 2.922 71.586 1.00 13.30 165 LEU B O 1
ATOM 2662 N N . ASP B 1 166 ? 14.779 3.324 69.888 1.00 14.01 166 ASP B N 1
ATOM 2663 C CA . ASP B 1 166 ? 15.977 3.101 70.693 1.00 16.10 166 ASP B CA 1
ATOM 2664 C C . ASP B 1 166 ? 17.083 4.025 70.179 1.00 15.91 166 ASP B C 1
ATOM 2665 O O . ASP B 1 166 ? 18.038 3.571 69.548 1.00 15.23 166 ASP B O 1
ATOM 2670 N N . PRO B 1 167 ? 16.968 5.335 70.447 1.00 17.60 167 PRO B N 1
ATOM 2671 C CA . PRO B 1 167 ? 17.952 6.327 70.006 1.00 19.73 167 PRO B CA 1
ATOM 2672 C C . PRO B 1 167 ? 19.402 6.067 70.408 1.00 20.80 167 PRO B C 1
ATOM 2673 O O . PRO B 1 167 ? 20.319 6.475 69.696 1.00 21.98 167 PRO B O 1
ATOM 2677 N N . THR B 1 168 ? 19.614 5.396 71.538 1.00 21.29 168 THR B N 1
ATOM 2678 C CA . THR B 1 168 ? 20.972 5.125 72.004 1.00 22.13 168 THR B CA 1
ATOM 2679 C C . THR B 1 168 ? 21.622 3.921 71.322 1.00 22.44 168 THR B C 1
ATOM 2680 O O . THR B 1 168 ? 22.819 3.683 71.488 1.00 24.00 168 THR B O 1
ATOM 2684 N N . ARG B 1 169 ? 20.850 3.167 70.547 1.00 21.60 169 ARG B N 1
ATOM 2685 C CA . ARG B 1 169 ? 21.392 2.007 69.847 1.00 21.04 169 ARG B CA 1
ATOM 2686 C C . ARG B 1 169 ? 22.062 2.522 68.575 1.00 21.30 169 ARG B C 1
ATOM 2687 O O . ARG B 1 169 ? 21.423 2.675 67.531 1.00 19.71 169 ARG B O 1
ATOM 2695 N N . SER B 1 170 ? 23.348 2.830 68.695 1.00 21.06 170 SER B N 1
ATOM 2696 C CA . SER B 1 170 ? 24.129 3.388 67.598 1.00 21.39 170 SER B CA 1
ATOM 2697 C C . SER B 1 170 ? 24.406 2.455 66.427 1.00 20.07 170 SER B C 1
ATOM 2698 O O . SER B 1 170 ? 24.789 2.910 65.351 1.00 19.94 170 SER B O 1
ATOM 2701 N N . ALA B 1 171 ? 24.221 1.158 66.627 1.00 19.81 171 ALA B N 1
ATOM 2702 C CA . ALA B 1 171 ? 24.456 0.202 65.552 1.00 19.61 171 ALA B CA 1
ATOM 2703 C C . ALA B 1 171 ? 23.546 -1.003 65.696 1.00 18.72 171 ALA B C 1
ATOM 2704 O O . ALA B 1 171 ? 23.177 -1.380 66.807 1.00 19.44 171 ALA B O 1
ATOM 2706 N N . PRO B 1 172 ? 23.164 -1.622 64.571 1.00 18.14 172 PRO B N 1
ATOM 2707 C CA . PRO B 1 172 ? 22.288 -2.794 64.646 1.00 20.24 172 PRO B CA 1
ATOM 2708 C C . PRO B 1 172 ? 22.997 -3.985 65.288 1.00 21.95 172 PRO B C 1
ATOM 2709 O O . PRO B 1 172 ? 22.302 -4.942 65.688 1.00 24.22 172 PRO B O 1
#

Foldseek 3Di:
DDKDFDDLVQQVLVLVQVQVCLPPHPLDQHNDRDDSVVSVVVSVVCVVVVKTKMFDADPVRHGQWIKTWAFDDPDPVRVLEIEMGITGRPVCPPVCPRLVRVVVNLVSSLVVVHFKYKYKGFVVPPVVVVSCVVVVKAWDDWAWQPGDDPHDGTIIIMIMDTSCVVPPDD/DDKDFDDLVQLVLALVQVQCCLCPHPLDQHNDRDDSVVSVVVVVVCVVVVWTKMFDADPVGHGQWIKTWDQDDPDPVRVLEIEMHITGRPVCPPVCVRLVRVVVNLVVSLVVVRFKYKYKGFVVPPVVVVSQVVVAKDWDDWAWQPGDDPHDGIIIIMIMHTSCVVCPDD

Solvent-accessible surface area: 15082 Å² total

Nearest PDB structures (foldseek):
  2j8n-assembly1_A  TM=1.003E+00  e=5.235E-35  Pseudomonas aeruginosa
  1yvo-assembly1_A  TM=9.952E-01  e=8.616E-35  Pseudomonas aeruginosa PAO1
  4jxr-assembly1_B  TM=9.639E-01  e=3.082E-20  Sinorhizobium meliloti 1021
  2jlm-assembly1_C  TM=9.781E-01  e=6.927E-20  Acinetobacter baylyi
  2jlm-assembly1_B  TM=9.632E-01  e=6.116E-20  Acinetobacter baylyi